Protein AF-0000000072582144 (afdb_homodimer)

pLDDT: mean 83.11, std 15.04, range [26.44, 98.25]

Foldseek 3Di:
DPPCPDPVNVVVVVCLVVQLVLQLVLQCVAQLRVPPDSVLSSLVSVQKDKDKDAAFDWPDAFQAWAFWKKAWQAAKKWWWADDPNDIDTPDIDGHNDMDDCCNLVDRDTHRTIMGTNHTTMMIIDGNVSLVVCCVPPVVSSVSNVVSVVVVVVVVVVVVVVVVVVVVVVVVVVVD/DPPCPDPVNVVVVVCLVVQLVLQLVLQCVAQLRVPPDSVLSSLVSVQKDKDKDAAFDWPDAFQAWAFWKKAWQAAKKWWWADDPNDIDTPDIDGHSDMDDCCNLVDRDTHRTIMGTNHTTMMIIDGNVSLVVCCVPPVVSSVSNVVSVVVVVVVVVVVVVVVVVVVVVVVVVVVD

Solvent-accessible surface area (backbone atoms only — not comparable to full-atom values): 17994 Å² total; per-residue (Å²): 130,70,77,87,69,46,66,65,57,50,51,51,43,44,52,49,43,56,45,31,55,56,41,34,54,50,41,50,71,16,79,58,39,46,85,55,53,70,70,47,40,53,55,49,42,72,61,46,42,82,44,79,41,48,58,67,33,71,76,48,49,52,65,36,85,46,50,29,25,36,31,30,68,37,47,31,35,37,33,35,33,75,54,96,89,42,77,42,79,76,44,79,40,38,61,61,34,70,48,52,56,55,20,48,60,36,89,48,51,31,82,40,22,34,29,20,70,28,65,18,35,34,38,33,45,40,38,70,55,51,52,49,36,41,72,75,36,38,70,50,31,39,53,50,50,52,28,48,39,32,47,51,44,50,50,35,50,52,52,51,48,53,50,47,50,53,49,49,49,50,48,55,66,74,93,131,70,79,87,66,47,67,65,58,48,50,52,43,43,53,49,44,56,44,31,55,55,42,35,54,50,41,51,70,16,77,58,40,46,86,56,54,70,70,46,41,53,56,48,41,70,61,47,42,81,44,79,41,46,58,67,34,71,75,46,48,51,64,35,86,46,51,28,26,36,30,30,67,36,47,31,36,36,33,35,32,74,54,95,88,42,77,42,78,75,44,79,40,37,62,59,33,67,50,50,56,56,20,49,60,36,91,47,50,32,83,39,22,33,30,21,70,28,66,18,36,34,37,32,45,38,38,70,55,51,52,47,36,39,72,74,38,38,71,51,30,41,52,51,49,50,28,49,38,34,48,50,44,51,50,35,51,50,50,50,49,52,50,48,52,54,49,50,50,50,48,56,65,74,92

Radius of gyration: 23.4 Å; Cα contacts (8 Å, |Δi|>4): 608; chains: 2; bounding box: 69×71×49 Å

Sequence (350 aa):
MKALDLPIWKKLFIRKEASNQEIIRFLRETSVFERMKKRTLIEIARMIHVREYQEGETVFRQGEVGAGFYLVYEGSVVIRSVRDGIELDLAHLDRHAFFGELSLFTEERRTASAFALEKTTLLGFFQPDLKEIIETKPRIGIEILMSLSTVIVERLHRTNGLLEKAYFRGKQKNAMKALDLPIWKKLFIRKEASNQEIIRFLRETSVFERMKKRTLIEIARMIHVREYQEGETVFRQGEVGAGFYLVYEGSVVIRSVRDGIELDLAHLDRHAFFGELSLFTEERRTASAFALEKTTLLGFFQPDLKEIIETKPRIGIEILMSLSTVIVERLHRTNGLLEKAYFRGKQKNA

Structure (mmCIF, N/CA/C/O backbone):
data_AF-0000000072582144-model_v1
#
loop_
_entity.id
_entity.type
_entity.pdbx_description
1 polymer 'cAMP-binding protein'
#
loop_
_atom_site.group_PDB
_atom_site.id
_atom_site.type_symbol
_atom_site.label_atom_id
_atom_site.label_alt_id
_atom_site.label_comp_id
_atom_site.label_asym_id
_atom_site.label_entity_id
_atom_site.label_seq_id
_atom_site.pdbx_PDB_ins_code
_atom_site.Cartn_x
_atom_site.Cartn_y
_atom_site.Cartn_z
_atom_site.occupancy
_atom_site.B_iso_or_equiv
_atom_site.auth_seq_id
_atom_site.auth_comp_id
_atom_site.auth_asym_id
_atom_site.auth_atom_id
_atom_site.pdbx_PDB_model_num
ATOM 1 N N . MET A 1 1 ? -32.438 32.156 27.234 1 26.44 1 MET A N 1
ATOM 2 C CA . MET A 1 1 ? -31.281 32.688 26.516 1 26.44 1 MET A CA 1
ATOM 3 C C . MET A 1 1 ? -30.297 31.578 26.125 1 26.44 1 MET A C 1
ATOM 5 O O . MET A 1 1 ? -29.719 30.938 27 1 26.44 1 MET A O 1
ATOM 9 N N . LYS A 1 2 ? -30.594 30.828 25.031 1 36 2 LYS A N 1
ATOM 10 C CA . LYS A 1 2 ? -30.078 29.5 24.719 1 36 2 LYS A CA 1
ATOM 11 C C . LYS A 1 2 ? -28.562 29.516 24.578 1 36 2 LYS A C 1
ATOM 13 O O . LYS A 1 2 ? -28.016 30.297 23.797 1 36 2 LYS A O 1
ATOM 18 N N . ALA A 1 3 ? -27.938 29.094 25.516 1 43.75 3 ALA A N 1
ATOM 19 C CA . ALA A 1 3 ? -26.516 29.031 25.875 1 43.75 3 ALA A CA 1
ATOM 20 C C . ALA A 1 3 ? -25.656 28.719 24.656 1 43.75 3 ALA A C 1
ATOM 22 O O . ALA A 1 3 ? -24.438 28.891 24.688 1 43.75 3 ALA A O 1
ATOM 23 N N . LEU A 1 4 ? -26.078 28.094 23.609 1 45.22 4 LEU A N 1
ATOM 24 C CA . LEU A 1 4 ? -25.438 27.703 22.375 1 45.22 4 LEU A CA 1
ATOM 25 C C . LEU A 1 4 ? -25.125 28.906 21.5 1 45.22 4 LEU A C 1
ATOM 27 O O . LEU A 1 4 ? -24.578 28.766 20.406 1 45.22 4 LEU A O 1
ATOM 31 N N . ASP A 1 5 ? -25.688 30.078 21.859 1 45.75 5 ASP A N 1
ATOM 32 C CA . ASP A 1 5 ? -25.578 31.344 21.141 1 45.75 5 ASP A CA 1
ATOM 33 C C . ASP A 1 5 ? -24.25 32.031 21.469 1 45.75 5 ASP A C 1
ATOM 35 O O . ASP A 1 5 ? -24.141 33.25 21.375 1 45.75 5 ASP A O 1
ATOM 39 N N . LEU A 1 6 ? -23.375 31.469 22.359 1 45.75 6 LEU A N 1
ATOM 40 C CA . LEU A 1 6 ? -22.219 32.281 22.719 1 45.75 6 LEU A CA 1
ATOM 41 C C . LEU A 1 6 ? -21.297 32.469 21.531 1 45.75 6 LEU A C 1
ATOM 43 O O . LEU A 1 6 ? -21.047 31.547 20.766 1 45.75 6 LEU A O 1
ATOM 47 N N . PRO A 1 7 ? -20.844 33.688 21.156 1 49.91 7 PRO A N 1
ATOM 48 C CA . PRO A 1 7 ? -19.984 34.125 20.047 1 49.91 7 PRO A CA 1
ATOM 49 C C . PRO A 1 7 ? -18.734 33.25 19.891 1 49.91 7 PRO A C 1
ATOM 51 O O . PRO A 1 7 ? -18.281 33.031 18.766 1 49.91 7 PRO A O 1
ATOM 54 N N . ILE A 1 8 ? -18.141 32.812 20.953 1 47.47 8 ILE A N 1
ATOM 55 C CA . ILE A 1 8 ? -16.906 32.031 20.891 1 47.47 8 ILE A CA 1
ATOM 56 C C . ILE A 1 8 ? -17.172 30.703 20.156 1 47.47 8 ILE A C 1
ATOM 58 O O . ILE A 1 8 ? -16.375 30.281 19.328 1 47.47 8 ILE A O 1
ATOM 62 N N . TRP A 1 9 ? -18.281 30.094 20.422 1 49 9 TRP A N 1
ATOM 63 C CA . TRP A 1 9 ? -18.562 28.828 19.75 1 49 9 TRP A CA 1
ATOM 64 C C . TRP A 1 9 ? -18.734 29.016 18.25 1 49 9 TRP A C 1
ATOM 66 O O . TRP A 1 9 ? -18.312 28.156 17.469 1 49 9 TRP A O 1
ATOM 76 N N . LYS A 1 10 ? -19.375 30.094 17.922 1 46.91 10 LYS A N 1
ATOM 77 C CA . LYS A 1 10 ? -19.531 30.391 16.5 1 46.91 10 LYS A CA 1
ATOM 78 C C . LYS A 1 10 ? -18.172 30.625 15.828 1 46.91 10 LYS A C 1
ATOM 80 O O . LYS A 1 10 ? -17.922 30.125 14.727 1 46.91 10 LYS A O 1
ATOM 85 N N . LYS A 1 11 ? -17.375 31.469 16.484 1 46.88 11 LYS A N 1
ATOM 86 C CA . LYS A 1 11 ? -16.047 31.688 15.914 1 46.88 11 LYS A CA 1
ATOM 87 C C . LYS A 1 11 ? -15.266 30.391 15.828 1 46.88 11 LYS A C 1
ATOM 89 O O . LYS A 1 11 ? -14.586 30.125 14.836 1 46.88 11 LYS A O 1
ATOM 94 N N . LEU A 1 12 ? -15.344 29.547 16.922 1 48.12 12 LEU A N 1
ATOM 95 C CA . LEU A 1 12 ? -14.648 28.266 16.938 1 48.12 12 LEU A CA 1
ATOM 96 C C . LEU A 1 12 ? -15.219 27.328 15.867 1 48.12 12 LEU A C 1
ATOM 98 O O . LEU A 1 12 ? -14.477 26.594 15.211 1 48.12 12 LEU A O 1
ATOM 102 N N . PHE A 1 13 ? -16.531 27.438 15.758 1 49.81 13 PHE A N 1
ATOM 103 C CA . PHE A 1 13 ? -17.188 26.656 14.719 1 49.81 13 PHE A CA 1
ATOM 104 C C . PHE A 1 13 ? -16.812 27.156 13.336 1 49.81 13 PHE A C 1
ATOM 106 O O . PHE A 1 13 ? -16.609 26.359 12.414 1 49.81 13 PHE A O 1
ATOM 113 N N . ILE A 1 14 ? -16.938 28.438 13.164 1 48.06 14 ILE A N 1
ATOM 114 C CA . ILE A 1 14 ? -16.562 29.031 11.883 1 48.06 14 ILE A CA 1
ATOM 115 C C . ILE A 1 14 ? -15.102 28.703 11.57 1 48.06 14 ILE A C 1
ATOM 117 O O . ILE A 1 14 ? -14.766 28.344 10.445 1 48.06 14 ILE A O 1
ATOM 121 N N . ARG A 1 15 ? -14.266 28.953 12.547 1 49.28 15 ARG A N 1
ATOM 122 C CA . ARG A 1 15 ? -12.859 28.609 12.367 1 49.28 15 ARG A CA 1
ATOM 123 C C . ARG A 1 15 ? -12.695 27.125 12.055 1 49.28 15 ARG A C 1
ATOM 125 O O . ARG A 1 15 ? -11.891 26.766 11.195 1 49.28 15 ARG A O 1
ATOM 132 N N . LYS A 1 16 ? -13.586 26.406 12.852 1 54.75 16 LYS A N 1
ATOM 133 C CA . LYS A 1 16 ? -13.547 24.969 12.625 1 54.75 16 LYS A CA 1
ATOM 134 C C . LYS A 1 16 ? -14.047 24.625 11.227 1 54.75 16 LYS A C 1
ATOM 136 O O . LYS A 1 16 ? -13.477 23.766 10.547 1 54.75 16 LYS A O 1
ATOM 141 N N . GLU A 1 17 ? -15.18 25.359 10.844 1 54.34 17 GLU A N 1
ATOM 142 C CA . GLU A 1 17 ? -15.773 25.141 9.531 1 54.34 17 GLU A CA 1
ATOM 143 C C . GLU A 1 17 ? -14.859 25.641 8.414 1 54.34 17 GLU A C 1
ATOM 145 O O . GLU A 1 17 ? -14.688 24.984 7.395 1 54.34 17 GLU A O 1
ATOM 150 N N . ALA A 1 18 ? -14.523 26.969 8.453 1 54.53 18 ALA A N 1
ATOM 151 C CA . ALA A 1 18 ? -13.562 27.516 7.492 1 54.53 18 ALA A CA 1
ATOM 152 C C . ALA A 1 18 ? -12.344 26.609 7.363 1 54.53 18 ALA A C 1
ATOM 154 O O . ALA A 1 18 ? -11.828 26.406 6.266 1 54.53 18 ALA A O 1
ATOM 155 N N . SER A 1 19 ? -12.211 26 8.508 1 75.44 19 SER A N 1
ATOM 156 C CA . SER A 1 19 ? -11.055 25.109 8.602 1 75.44 19 SER A CA 1
ATOM 157 C C . SER A 1 19 ? -11.305 23.797 7.867 1 75.44 19 SER A C 1
ATOM 159 O O . SER A 1 19 ? -10.445 23.312 7.133 1 75.44 19 SER A O 1
ATOM 161 N N . ASN A 1 20 ? -12.688 23.656 7.719 1 81.88 20 ASN A N 1
ATOM 162 C CA . ASN A 1 20 ? -13.008 22.406 7.047 1 81.88 20 ASN A CA 1
ATOM 163 C C . ASN A 1 20 ? -13.016 22.562 5.531 1 81.88 20 ASN A C 1
ATOM 165 O O . ASN A 1 20 ? -12.555 21.688 4.805 1 81.88 20 ASN A O 1
ATOM 169 N N . GLN A 1 21 ? -13.562 23.797 5.133 1 86.25 21 GLN A N 1
ATOM 170 C CA . GLN A 1 21 ? -13.602 24.031 3.693 1 86.25 21 GLN A CA 1
ATOM 171 C C . GLN A 1 21 ? -12.188 24.094 3.111 1 86.25 21 GLN A C 1
ATOM 173 O O . GLN A 1 21 ? -11.945 23.562 2.023 1 86.25 21 GLN A O 1
ATOM 178 N N . GLU A 1 22 ? -11.375 24.797 3.855 1 89.81 22 GLU A N 1
ATOM 179 C CA . GLU A 1 22 ? -9.984 24.891 3.412 1 89.81 22 GLU A CA 1
ATOM 180 C C . GLU A 1 22 ? -9.32 23.516 3.402 1 89.81 22 GLU A C 1
ATOM 182 O O . GLU A 1 22 ? -8.547 23.203 2.498 1 89.81 22 GLU A O 1
ATOM 187 N N . ILE A 1 23 ? -9.703 22.766 4.355 1 90.06 23 ILE A N 1
ATOM 188 C CA . ILE A 1 23 ? -9.141 21.422 4.461 1 90.06 23 ILE A CA 1
ATOM 189 C C . ILE A 1 23 ? -9.664 20.562 3.318 1 90.06 23 ILE A C 1
ATOM 191 O O . ILE A 1 23 ? -8.906 19.812 2.699 1 90.06 23 ILE A O 1
ATOM 195 N N . ILE A 1 24 ? -10.922 20.719 3.037 1 90.12 24 ILE A N 1
ATOM 196 C CA . ILE A 1 24 ? -11.523 19.953 1.948 1 90.12 24 ILE A CA 1
ATOM 197 C C . ILE A 1 24 ? -10.852 20.328 0.629 1 90.12 24 ILE A C 1
ATOM 199 O O . ILE A 1 24 ? -10.531 19.438 -0.178 1 90.12 24 ILE A O 1
ATOM 203 N N . ARG A 1 25 ? -10.672 21.578 0.425 1 89.69 25 ARG A N 1
ATOM 204 C CA . ARG A 1 25 ? -9.992 22.016 -0.787 1 89.69 25 ARG A CA 1
ATOM 205 C C . ARG A 1 25 ? -8.586 21.438 -0.871 1 89.69 25 ARG A C 1
ATOM 207 O O . ARG A 1 25 ? -8.172 20.953 -1.928 1 89.69 25 ARG A O 1
ATOM 214 N N . PHE A 1 26 ? -7.922 21.5 0.177 1 91.38 26 PHE A N 1
ATOM 215 C CA . PHE A 1 26 ? -6.574 20.953 0.26 1 91.38 26 PHE A CA 1
ATOM 216 C C . PHE A 1 26 ? -6.574 19.453 -0.063 1 91.38 26 PHE A C 1
ATOM 218 O O . PHE A 1 26 ? -5.734 18.984 -0.828 1 91.38 26 PHE A O 1
ATOM 225 N N . LEU A 1 27 ? -7.496 18.734 0.507 1 88.62 27 LEU A N 1
ATOM 226 C CA . LEU A 1 27 ? -7.578 17.297 0.304 1 88.62 27 LEU A CA 1
ATOM 227 C C . LEU A 1 27 ? -7.855 16.969 -1.159 1 88.62 27 LEU A C 1
ATOM 229 O O . LEU A 1 27 ? -7.289 16.016 -1.705 1 88.62 27 LEU A O 1
ATOM 233 N N . ARG A 1 28 ? -8.609 17.75 -1.74 1 87.31 28 ARG A N 1
ATOM 234 C CA . ARG A 1 28 ? -8.945 17.547 -3.145 1 87.31 28 ARG A CA 1
ATOM 235 C C . ARG A 1 28 ? -7.719 17.719 -4.035 1 87.31 28 ARG A C 1
ATOM 237 O O . ARG A 1 28 ? -7.629 17.109 -5.102 1 87.31 28 ARG A O 1
ATOM 244 N N . GLU A 1 29 ? -6.82 18.469 -3.555 1 88.75 29 GLU A N 1
ATOM 245 C CA . GLU A 1 29 ? -5.617 18.766 -4.328 1 88.75 29 GLU A CA 1
ATOM 246 C C . GLU A 1 29 ? -4.523 17.734 -4.051 1 88.75 29 GLU A C 1
ATOM 248 O O . GLU A 1 29 ? -3.494 17.719 -4.73 1 88.75 29 GLU A O 1
ATOM 253 N N . THR A 1 30 ? -4.754 17 -3.059 1 85.94 30 THR A N 1
ATOM 254 C CA . THR A 1 30 ? -3.783 15.992 -2.674 1 85.94 30 THR A CA 1
ATOM 255 C C . THR A 1 30 ? -4.027 14.695 -3.441 1 85.94 30 THR A C 1
ATOM 257 O O . THR A 1 30 ? -5.152 14.195 -3.492 1 85.94 30 THR A O 1
ATOM 260 N N . SER A 1 31 ? -2.994 14.086 -4.023 1 77.44 31 SER A N 1
ATOM 261 C CA . SER A 1 31 ? -3.074 12.922 -4.91 1 77.44 31 SER A CA 1
ATOM 262 C C . SER A 1 31 ? -3.799 11.766 -4.238 1 77.44 31 SER A C 1
ATOM 264 O O . SER A 1 31 ? -4.602 11.078 -4.875 1 77.44 31 SER A O 1
ATOM 266 N N . VAL A 1 32 ? -3.602 11.609 -2.967 1 77.12 32 VAL A N 1
ATOM 267 C CA . VAL A 1 32 ? -4.184 10.492 -2.229 1 77.12 32 VAL A CA 1
ATOM 268 C C . VAL A 1 32 ? -5.707 10.625 -2.205 1 77.12 32 VAL A C 1
ATOM 270 O O . VAL A 1 32 ? -6.422 9.625 -2.141 1 77.12 32 VAL A O 1
ATOM 273 N N . PHE A 1 33 ? -6.203 11.836 -2.314 1 81.25 33 PHE A N 1
ATOM 274 C CA . PHE A 1 33 ? -7.625 12.062 -2.088 1 81.25 33 PHE A CA 1
ATOM 275 C C . PHE A 1 33 ? -8.297 12.594 -3.348 1 81.25 33 PHE A C 1
ATOM 277 O O . PHE A 1 33 ? -9.508 12.812 -3.365 1 81.25 33 PHE A O 1
ATOM 284 N N . GLU A 1 34 ? -7.523 12.789 -4.34 1 78.56 34 GLU A N 1
ATOM 285 C CA . GLU A 1 34 ? -7.996 13.484 -5.531 1 78.56 34 GLU A CA 1
ATOM 286 C C . GLU A 1 34 ? -9.156 12.734 -6.188 1 78.56 34 GLU A C 1
ATOM 288 O O . GLU A 1 34 ? -10.031 13.352 -6.789 1 78.56 34 GLU A O 1
ATOM 293 N N . ARG A 1 35 ? -9.281 11.477 -5.992 1 76.12 35 ARG A N 1
ATOM 294 C CA . ARG A 1 35 ? -10.289 10.703 -6.699 1 76.12 35 ARG A CA 1
ATOM 295 C C . ARG A 1 35 ? -11.484 10.406 -5.797 1 76.12 35 ARG A C 1
ATOM 297 O O . ARG A 1 35 ? -12.398 9.68 -6.188 1 76.12 35 ARG A O 1
ATOM 304 N N . MET A 1 36 ? -11.5 11.031 -4.676 1 83.69 36 MET A N 1
ATOM 305 C CA . MET A 1 36 ? -12.57 10.734 -3.73 1 83.69 36 MET A CA 1
ATOM 306 C C . MET A 1 36 ? -13.773 11.641 -3.969 1 83.69 36 MET A C 1
ATOM 308 O O . MET A 1 36 ? -13.625 12.789 -4.402 1 83.69 36 MET A O 1
ATOM 312 N N . LYS A 1 37 ? -14.961 11.109 -3.664 1 86.38 37 LYS A N 1
ATOM 313 C CA . LYS A 1 37 ? -16.188 11.898 -3.73 1 86.38 37 LYS A CA 1
ATOM 314 C C . LYS A 1 37 ? -16.188 13.008 -2.68 1 86.38 37 LYS A C 1
ATOM 316 O O . LYS A 1 37 ? -15.57 12.867 -1.622 1 86.38 37 LYS A O 1
ATOM 321 N N . LYS A 1 38 ? -16.953 14.039 -3.008 1 86.75 38 LYS A N 1
ATOM 322 C CA . LYS A 1 38 ? -17.016 15.195 -2.115 1 86.75 38 LYS A CA 1
ATOM 323 C C . LYS A 1 38 ? -17.516 14.789 -0.733 1 86.75 38 LYS A C 1
ATOM 325 O O . LYS A 1 38 ? -17.016 15.273 0.282 1 86.75 38 LYS A O 1
ATOM 330 N N . ARG A 1 39 ? -18.438 13.953 -0.685 1 87.38 39 ARG A N 1
ATOM 331 C CA . ARG A 1 39 ? -19 13.508 0.587 1 87.38 39 ARG A CA 1
ATOM 332 C C . ARG A 1 39 ? -17.953 12.812 1.44 1 87.38 39 ARG A C 1
ATOM 334 O O . ARG A 1 39 ? -17.922 12.977 2.662 1 87.38 39 ARG A O 1
ATOM 341 N N . THR A 1 40 ? -17.172 12.078 0.792 1 88.12 40 THR A N 1
ATOM 342 C CA . THR A 1 40 ? -16.094 11.383 1.488 1 88.12 40 THR A CA 1
ATOM 343 C C . THR A 1 40 ? -15.078 12.383 2.045 1 88.12 40 THR A C 1
ATOM 345 O O . THR A 1 40 ? -14.648 12.258 3.193 1 88.12 40 THR A O 1
ATOM 348 N N . LEU A 1 41 ? -14.797 13.391 1.239 1 89.75 41 LEU A N 1
ATOM 349 C CA . LEU A 1 41 ? -13.852 14.414 1.667 1 89.75 41 LEU A CA 1
ATOM 350 C C . LEU A 1 41 ? -14.367 15.156 2.893 1 89.75 41 LEU A C 1
ATOM 352 O O . LEU A 1 41 ? -13.594 15.477 3.801 1 89.75 41 LEU A O 1
ATOM 356 N N . ILE A 1 42 ? -15.562 15.375 2.928 1 88.75 42 ILE A N 1
ATOM 357 C CA . ILE A 1 42 ? -16.188 16.078 4.051 1 88.75 42 ILE A CA 1
ATOM 358 C C . ILE A 1 42 ? -16.047 15.227 5.316 1 88.75 42 ILE A C 1
ATOM 360 O O . ILE A 1 42 ? -15.719 15.75 6.383 1 88.75 42 ILE A O 1
ATOM 364 N N . GLU A 1 43 ? -16.25 13.969 5.164 1 87.31 43 GLU A N 1
ATOM 365 C CA . GLU A 1 43 ? -16.141 13.07 6.312 1 87.31 43 GLU A CA 1
ATOM 366 C C . GLU A 1 43 ? -14.703 13 6.824 1 87.31 43 GLU A C 1
ATOM 368 O O . GLU A 1 43 ? -14.469 13 8.039 1 87.31 43 GLU A O 1
ATOM 373 N N . ILE A 1 44 ? -13.828 12.961 5.914 1 86.69 44 ILE A N 1
ATOM 374 C CA . ILE A 1 44 ? -12.414 12.922 6.285 1 86.69 44 ILE A CA 1
ATOM 375 C C . ILE A 1 44 ? -12.031 14.219 6.996 1 86.69 44 ILE A C 1
ATOM 377 O O . ILE A 1 44 ? -11.367 14.195 8.031 1 86.69 44 ILE A O 1
ATOM 381 N N . ALA A 1 45 ? -12.461 15.305 6.426 1 88.12 45 ALA A N 1
ATOM 382 C CA . ALA A 1 45 ? -12.141 16.609 6.988 1 88.12 45 ALA A CA 1
ATOM 383 C C . ALA A 1 45 ? -12.609 16.719 8.438 1 88.12 45 ALA A C 1
ATOM 385 O O . ALA A 1 45 ? -11.961 17.375 9.258 1 88.12 45 ALA A O 1
ATOM 386 N N . ARG A 1 46 ? -13.617 16.062 8.75 1 85.75 46 ARG A N 1
ATOM 387 C CA . ARG A 1 46 ? -14.188 16.109 10.094 1 85.75 46 ARG A CA 1
ATOM 388 C C . ARG A 1 46 ? -13.336 15.312 11.078 1 85.75 46 ARG A C 1
ATOM 390 O O . ARG A 1 46 ? -13.375 15.578 12.281 1 85.75 46 ARG A O 1
ATOM 397 N N . MET A 1 47 ? -12.594 14.422 10.602 1 84.56 47 MET A N 1
ATOM 398 C CA . MET A 1 47 ? -11.859 13.516 11.477 1 84.56 47 MET A CA 1
ATOM 399 C C . MET A 1 47 ? -10.398 13.93 11.578 1 84.56 47 MET A C 1
ATOM 401 O O . MET A 1 47 ? -9.648 13.398 12.406 1 84.56 47 MET A O 1
ATOM 405 N N . ILE A 1 48 ? -10.047 14.797 10.789 1 87.31 48 ILE A N 1
ATOM 406 C CA . ILE A 1 48 ? -8.656 15.211 10.695 1 87.31 48 ILE A CA 1
ATOM 407 C C . ILE A 1 48 ? -8.281 16.031 11.922 1 87.31 48 ILE A C 1
ATOM 409 O O . ILE A 1 48 ? -9.078 16.844 12.406 1 87.31 48 ILE A O 1
ATOM 413 N N . HIS A 1 49 ? -7.082 15.82 12.43 1 89.94 49 HIS A N 1
ATOM 414 C CA . HIS A 1 49 ? -6.516 16.609 13.523 1 89.94 49 HIS A CA 1
ATOM 415 C C . HIS A 1 49 ? -5.438 17.562 13.016 1 89.94 49 HIS A C 1
ATOM 417 O O . HIS A 1 49 ? -4.41 17.125 12.492 1 89.94 49 HIS A O 1
ATOM 423 N N . VAL A 1 50 ? -5.703 18.828 13.25 1 92 50 VAL A N 1
ATOM 424 C CA . VAL A 1 50 ? -4.73 19.828 12.828 1 92 50 VAL A CA 1
ATOM 425 C C . VAL A 1 50 ? -3.662 20.016 13.906 1 92 50 VAL A C 1
ATOM 427 O O . VAL A 1 50 ? -3.984 20.219 15.078 1 92 50 VAL A O 1
ATOM 430 N N . ARG A 1 51 ? -2.395 19.875 13.508 1 93.12 51 ARG A N 1
ATOM 431 C CA . ARG A 1 51 ? -1.272 20.016 14.43 1 93.12 51 ARG A CA 1
ATOM 432 C C . ARG A 1 51 ? -0.231 20.984 13.883 1 93.12 51 ARG A C 1
ATOM 434 O O . ARG A 1 51 ? 0.113 20.938 12.695 1 93.12 51 ARG A O 1
ATOM 441 N N . GLU A 1 52 ? 0.176 21.828 14.727 1 96.44 52 GLU A N 1
ATOM 442 C CA . GLU A 1 52 ? 1.199 22.797 14.352 1 96.44 52 GLU A CA 1
ATOM 443 C C . GLU A 1 52 ? 2.533 22.484 15.023 1 96.44 52 GLU A C 1
ATOM 445 O O . GLU A 1 52 ? 2.568 22.109 16.203 1 96.44 52 GLU A O 1
ATOM 450 N N . TYR A 1 53 ? 3.553 22.641 14.281 1 96.62 53 TYR A N 1
ATOM 451 C CA . TYR A 1 53 ? 4.91 22.391 14.758 1 96.62 53 TYR A CA 1
ATOM 452 C C . TYR A 1 53 ? 5.824 23.562 14.43 1 96.62 53 TYR A C 1
ATOM 454 O O . TYR A 1 53 ? 5.703 24.172 13.367 1 96.62 53 TYR A O 1
ATOM 462 N N . GLN A 1 54 ? 6.738 23.828 15.328 1 97.88 54 GLN A N 1
ATOM 463 C CA . GLN A 1 54 ? 7.766 24.828 15.078 1 97.88 54 GLN A CA 1
ATOM 464 C C . GLN A 1 54 ? 8.977 24.219 14.375 1 97.88 54 GLN A C 1
ATOM 466 O O . GLN A 1 54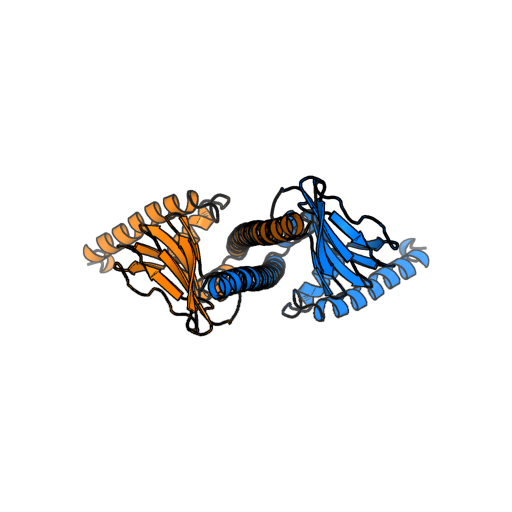 ? 9.117 22.984 14.328 1 97.88 54 GLN A O 1
ATOM 471 N N . GLU A 1 55 ? 9.789 25.125 13.797 1 97.69 55 GLU A N 1
ATOM 472 C CA . GLU A 1 55 ? 11.023 24.656 13.172 1 97.69 55 GLU A CA 1
ATOM 473 C C . GLU A 1 55 ? 11.844 23.797 14.133 1 97.69 55 GLU A C 1
ATOM 475 O O . GLU A 1 55 ? 12.07 24.203 15.281 1 97.69 55 GLU A O 1
ATOM 480 N N . GLY A 1 56 ? 12.18 22.625 13.68 1 97.19 56 GLY A N 1
ATOM 481 C CA . GLY A 1 56 ? 13.039 21.766 14.469 1 97.19 56 GLY A CA 1
ATOM 482 C C . GLY A 1 56 ? 12.258 20.859 15.406 1 97.19 56 GLY A C 1
ATOM 483 O O . GLY A 1 56 ? 12.828 19.922 15.984 1 97.19 56 GLY A O 1
ATOM 484 N N . GLU A 1 57 ? 10.992 21.062 15.508 1 97.81 57 GLU A N 1
ATOM 485 C CA . GLU A 1 57 ? 10.188 20.281 16.438 1 97.81 57 GLU A CA 1
ATOM 486 C C . GLU A 1 57 ? 9.977 18.859 15.93 1 97.81 57 GLU A C 1
ATOM 488 O O . GLU A 1 57 ? 9.781 18.641 14.734 1 97.81 57 GLU A O 1
ATOM 493 N N . THR A 1 58 ? 9.984 17.938 16.906 1 97.56 58 THR A N 1
ATOM 494 C CA . THR A 1 58 ? 9.797 16.516 16.594 1 97.56 58 THR A CA 1
ATOM 495 C C . THR A 1 58 ? 8.312 16.188 16.438 1 97.56 58 THR A C 1
ATOM 497 O O . THR A 1 58 ? 7.508 16.5 17.312 1 97.56 58 THR A O 1
ATOM 500 N N . VAL A 1 59 ? 8.008 15.648 15.305 1 96.38 59 VAL A N 1
ATOM 501 C CA . VAL A 1 59 ? 6.648 15.148 15.109 1 96.38 59 VAL A CA 1
ATOM 502 C C . VAL A 1 59 ? 6.492 13.797 15.805 1 96.38 59 VAL A C 1
ATOM 504 O O . VAL A 1 59 ? 5.551 13.602 16.578 1 96.38 59 VAL A O 1
ATOM 507 N N . PHE A 1 60 ? 7.375 12.898 15.492 1 95.44 60 PHE A N 1
ATOM 508 C CA . PHE A 1 60 ? 7.508 11.633 16.203 1 95.44 60 PHE A CA 1
ATOM 509 C C . PHE A 1 60 ? 8.93 11.094 16.094 1 95.44 60 PHE A C 1
ATOM 511 O O . PHE A 1 60 ? 9.703 11.531 15.242 1 95.44 60 PHE A O 1
ATOM 518 N N . ARG A 1 61 ? 9.242 10.141 16.969 1 95.81 61 ARG A N 1
ATOM 519 C CA . ARG A 1 61 ? 10.602 9.602 17.016 1 95.81 61 ARG A CA 1
ATOM 520 C C . ARG A 1 61 ? 10.617 8.133 16.625 1 95.81 61 ARG A C 1
ATOM 522 O O . ARG A 1 61 ? 9.688 7.387 16.938 1 95.81 61 ARG A O 1
ATOM 529 N N . GLN A 1 62 ? 11.703 7.836 15.945 1 93.75 62 GLN A N 1
ATOM 530 C CA . GLN A 1 62 ? 11.945 6.43 15.633 1 93.75 62 GLN A CA 1
ATOM 531 C C . GLN A 1 62 ? 11.82 5.559 16.875 1 93.75 62 GLN A C 1
ATOM 533 O O . GLN A 1 62 ? 12.312 5.918 17.953 1 93.75 62 GLN A O 1
ATOM 538 N N . GLY A 1 63 ? 11.07 4.461 16.703 1 92.5 63 GLY A N 1
ATOM 539 C CA . GLY A 1 63 ? 10.914 3.531 17.812 1 92.5 63 GLY A CA 1
ATOM 540 C C . GLY A 1 63 ? 9.656 3.785 18.641 1 92.5 63 GLY A C 1
ATOM 541 O O . GLY A 1 63 ? 9.227 2.926 19.406 1 92.5 63 GLY A O 1
ATOM 542 N N . GLU A 1 64 ? 9.07 4.957 18.531 1 93.06 64 GLU A N 1
ATOM 543 C CA . GLU A 1 64 ? 7.848 5.285 19.266 1 93.06 64 GLU A CA 1
ATOM 544 C C . GLU A 1 64 ? 6.637 4.566 18.672 1 93.06 64 GLU A C 1
ATOM 546 O O . GLU A 1 64 ? 6.66 4.16 17.516 1 93.06 64 GLU A O 1
ATOM 551 N N . VAL A 1 65 ? 5.68 4.398 19.531 1 88.19 65 VAL A N 1
ATOM 552 C CA . VAL A 1 65 ? 4.414 3.857 19.047 1 88.19 65 VAL A CA 1
ATOM 553 C C . VAL A 1 65 ? 3.662 4.93 18.266 1 88.19 65 VAL A C 1
ATOM 555 O O . VAL A 1 65 ? 3.607 6.09 18.688 1 88.19 65 VAL A O 1
ATOM 558 N N . GLY A 1 66 ? 3.301 4.547 17.109 1 80.81 66 GLY A N 1
ATOM 559 C CA . GLY A 1 66 ? 2.52 5.469 16.312 1 80.81 66 GLY A CA 1
ATOM 560 C C . GLY A 1 66 ? 1.125 4.957 16 1 80.81 66 GLY A C 1
ATOM 561 O O . GLY A 1 66 ? 0.88 3.75 16.031 1 80.81 66 GLY A O 1
ATOM 562 N N . ALA A 1 67 ? 0.153 6.004 15.867 1 75.06 67 ALA A N 1
ATOM 563 C CA . ALA A 1 67 ? -1.222 5.562 15.648 1 75.06 67 ALA A CA 1
ATOM 564 C C . ALA A 1 67 ? -1.814 6.219 14.398 1 75.06 67 ALA A C 1
ATOM 566 O O . ALA A 1 67 ? -3.031 6.203 14.203 1 75.06 67 ALA A O 1
ATOM 567 N N . GLY A 1 68 ? -0.967 6.801 13.633 1 84.25 68 GLY A N 1
ATOM 568 C CA . GLY A 1 68 ? -1.598 7.438 12.484 1 84.25 68 GLY A CA 1
ATOM 569 C C . GLY A 1 68 ? -0.6 7.988 11.484 1 84.25 68 GLY A C 1
ATOM 570 O O . GLY A 1 68 ? 0.607 7.781 11.625 1 84.25 68 GLY A O 1
ATOM 571 N N . PHE A 1 69 ? -1.227 8.555 10.414 1 87.69 69 PHE A N 1
ATOM 572 C CA . PHE A 1 69 ? -0.384 9.188 9.406 1 87.69 69 PHE A CA 1
ATOM 573 C C . PHE A 1 69 ? -0.687 10.672 9.297 1 87.69 69 PHE A C 1
ATOM 575 O O . PHE A 1 69 ? -1.657 11.156 9.883 1 87.69 69 PHE A O 1
ATOM 582 N N . TYR A 1 70 ? 0.288 11.359 8.648 1 93.12 70 TYR A N 1
ATOM 583 C CA . TYR A 1 70 ? 0.224 12.812 8.555 1 93.12 70 TYR A CA 1
ATOM 584 C C . TYR A 1 70 ? 0.257 13.266 7.105 1 93.12 70 TYR A C 1
ATOM 586 O O . TYR A 1 70 ? 0.91 12.641 6.266 1 93.12 70 TYR A O 1
ATOM 594 N N . LEU A 1 71 ? -0.414 14.359 6.906 1 93.06 71 LEU A N 1
ATOM 595 C CA . LEU A 1 71 ? -0.316 15.117 5.664 1 93.06 71 LEU A CA 1
ATOM 596 C C . LEU A 1 71 ? 0.318 16.484 5.906 1 93.06 71 LEU A C 1
ATOM 598 O O . LEU A 1 71 ? -0.054 17.188 6.852 1 93.06 71 LEU A O 1
ATOM 602 N N . VAL A 1 72 ? 1.221 16.797 4.992 1 96.19 72 VAL A N 1
ATOM 603 C CA . VAL A 1 72 ? 1.823 18.125 5.113 1 96.19 72 VAL A CA 1
ATOM 604 C C . VAL A 1 72 ? 0.9 19.172 4.488 1 96.19 72 VAL A C 1
ATOM 606 O O . VAL A 1 72 ? 0.787 19.25 3.264 1 96.19 72 VAL A O 1
ATOM 609 N N . TYR A 1 73 ? 0.267 19.922 5.309 1 95.19 73 TYR A N 1
ATOM 610 C CA . TYR A 1 73 ? -0.616 20.984 4.848 1 95.19 73 TYR A CA 1
ATOM 611 C C . TYR A 1 73 ? 0.182 22.219 4.453 1 95.19 73 TYR A C 1
ATOM 613 O O . TYR A 1 73 ? -0.046 22.797 3.391 1 95.19 73 TYR A O 1
ATOM 621 N N . GLU A 1 74 ? 1.005 22.547 5.301 1 96.19 74 GLU A N 1
ATOM 622 C CA . GLU A 1 74 ? 1.92 23.672 5.09 1 96.19 74 GLU A CA 1
ATOM 623 C C . GLU A 1 74 ? 3.264 23.422 5.77 1 96.19 74 GLU A C 1
ATOM 625 O O . GLU A 1 74 ? 3.312 22.875 6.875 1 96.19 74 GLU A O 1
ATOM 630 N N . GLY A 1 75 ? 4.398 23.922 5.078 1 97.5 75 GLY A N 1
ATOM 631 C CA . GLY A 1 75 ? 5.73 23.719 5.625 1 97.5 75 GLY A CA 1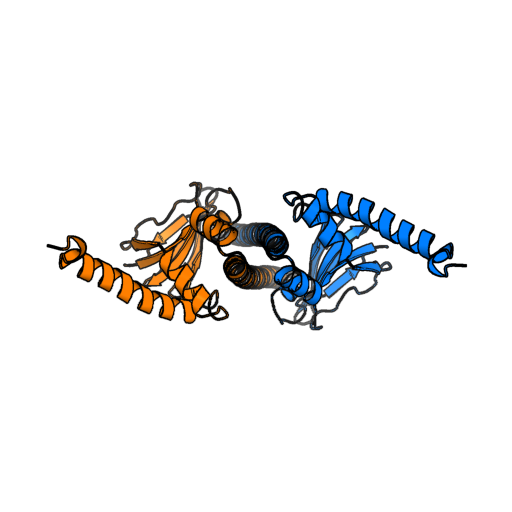
ATOM 632 C C . GLY A 1 75 ? 6.441 22.516 5.047 1 97.5 75 GLY A C 1
ATOM 633 O O . GLY A 1 75 ? 6.273 22.188 3.867 1 97.5 75 GLY A O 1
ATOM 634 N N . SER A 1 76 ? 7.375 21.953 5.867 1 98.25 76 SER A N 1
ATOM 635 C CA . SER A 1 76 ? 8.164 20.844 5.379 1 98.25 76 SER A CA 1
ATOM 636 C C . SER A 1 76 ? 8.641 19.953 6.523 1 98.25 76 SER A C 1
ATOM 638 O O . SER A 1 76 ? 8.789 20.422 7.656 1 98.25 76 SER A O 1
ATOM 640 N N . VAL A 1 77 ? 8.781 18.688 6.207 1 97.81 77 VAL A N 1
ATOM 641 C CA . VAL A 1 77 ? 9.172 17.688 7.195 1 97.81 77 VAL A CA 1
ATOM 642 C C . VAL A 1 77 ? 10.328 16.844 6.648 1 97.81 77 VAL A C 1
ATOM 644 O O . VAL A 1 77 ? 10.359 16.531 5.461 1 97.81 77 VAL A O 1
ATOM 647 N N . VAL A 1 78 ? 11.234 16.562 7.477 1 97.44 78 VAL A N 1
ATOM 648 C CA . VAL A 1 78 ? 12.297 15.625 7.113 1 97.44 78 VAL A CA 1
ATOM 649 C C . VAL A 1 78 ? 12.102 14.305 7.863 1 97.44 78 VAL A C 1
ATOM 651 O O . VAL A 1 78 ? 11.742 14.305 9.039 1 97.44 78 VAL A O 1
ATOM 654 N N . ILE A 1 79 ? 12.148 13.25 7.117 1 94.62 79 ILE A N 1
ATOM 655 C CA . ILE A 1 79 ? 12.141 11.914 7.695 1 94.62 79 ILE A CA 1
ATOM 656 C C . ILE A 1 79 ? 13.57 11.406 7.852 1 94.62 79 ILE A C 1
ATOM 658 O O . ILE A 1 79 ? 14.305 11.297 6.867 1 94.62 79 ILE A O 1
ATOM 662 N N . ARG A 1 80 ? 13.953 11.117 9.094 1 94.12 80 ARG A N 1
ATOM 663 C CA . ARG A 1 80 ? 15.336 10.75 9.383 1 94.12 80 ARG A CA 1
ATOM 664 C C . ARG A 1 80 ? 15.406 9.406 10.109 1 94.12 80 ARG A C 1
ATOM 666 O O . ARG A 1 80 ? 14.625 9.148 11.023 1 94.12 80 ARG A O 1
ATOM 673 N N . SER A 1 81 ? 16.25 8.578 9.609 1 91.44 81 SER A N 1
ATOM 674 C CA . SER A 1 81 ? 16.5 7.301 10.273 1 91.44 81 SER A CA 1
ATOM 675 C C . SER A 1 81 ? 17.891 7.254 10.875 1 91.44 81 SER A C 1
ATOM 677 O O . SER A 1 81 ? 18.828 7.859 10.344 1 91.44 81 SER A O 1
ATOM 679 N N . VAL A 1 82 ? 17.969 6.66 12 1 88.06 82 VAL A N 1
ATOM 680 C CA . VAL A 1 82 ? 19.25 6.438 12.641 1 88.06 82 VAL A CA 1
ATOM 681 C C . VAL A 1 82 ? 19.531 4.941 12.75 1 88.06 82 VAL A C 1
ATOM 683 O O . VAL A 1 82 ? 18.703 4.188 13.266 1 88.06 82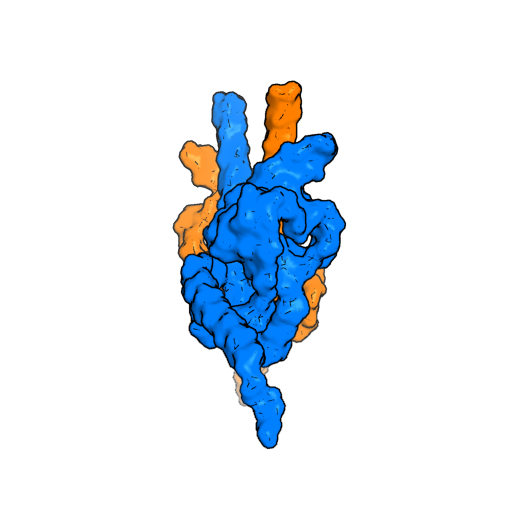 VAL A O 1
ATOM 686 N N . ARG A 1 83 ? 20.625 4.594 12.148 1 81.56 83 ARG A N 1
ATOM 687 C CA . ARG A 1 83 ? 21.078 3.213 12.258 1 81.56 83 ARG A CA 1
ATOM 688 C C . ARG A 1 83 ? 22.578 3.148 12.547 1 81.56 83 ARG A C 1
ATOM 690 O O . ARG A 1 83 ? 23.375 3.76 11.836 1 81.56 83 ARG A O 1
ATOM 697 N N . ASP A 1 84 ? 22.859 2.348 13.609 1 80.31 84 ASP A N 1
ATOM 698 C CA . ASP A 1 84 ? 24.266 2.182 14.008 1 80.31 84 ASP A CA 1
ATOM 699 C C . ASP A 1 84 ? 24.938 3.535 14.188 1 80.31 84 ASP A C 1
ATOM 701 O O . ASP A 1 84 ? 26.047 3.746 13.68 1 80.31 84 ASP A O 1
ATOM 705 N N . GLY A 1 85 ? 24.25 4.469 14.727 1 80.75 85 GLY A N 1
ATOM 706 C CA . GLY A 1 85 ? 24.812 5.773 15.047 1 80.75 85 GLY A CA 1
ATOM 707 C C . GLY A 1 85 ? 24.859 6.711 13.852 1 80.75 85 GLY A C 1
ATOM 708 O O . GLY A 1 85 ? 25.25 7.871 13.984 1 80.75 85 GLY A O 1
ATOM 709 N N . ILE A 1 86 ? 24.547 6.238 12.703 1 83.69 86 ILE A N 1
ATOM 710 C CA . ILE A 1 86 ? 24.562 7.051 11.492 1 83.69 86 ILE A CA 1
ATOM 711 C C . ILE A 1 86 ? 23.172 7.582 11.195 1 83.69 86 ILE A C 1
ATOM 713 O O . ILE A 1 86 ? 22.203 6.82 11.18 1 83.69 86 ILE A O 1
ATOM 717 N N . GLU A 1 87 ? 23.109 8.844 10.953 1 88.12 87 GLU A N 1
ATOM 718 C CA . GLU A 1 87 ? 21.844 9.5 10.609 1 88.12 87 GLU A CA 1
ATOM 719 C C . GLU A 1 87 ? 21.688 9.664 9.102 1 88.12 87 GLU A C 1
ATOM 721 O O . GLU A 1 87 ? 22.625 10.078 8.422 1 88.12 87 GLU A O 1
ATOM 726 N N . LEU A 1 88 ? 20.562 9.273 8.594 1 87.81 88 LEU A N 1
ATOM 727 C CA . LEU A 1 88 ? 20.281 9.414 7.168 1 87.81 88 LEU A CA 1
ATOM 728 C C . LEU A 1 88 ? 18.906 10.055 6.953 1 87.81 88 LEU A C 1
ATOM 730 O O . LEU A 1 88 ? 17.906 9.594 7.504 1 87.81 88 LEU A O 1
ATOM 734 N N . ASP A 1 89 ? 18.938 11.141 6.195 1 89.62 89 ASP A N 1
ATOM 735 C CA . ASP A 1 89 ? 17.672 11.703 5.75 1 89.62 89 ASP A CA 1
ATOM 736 C C . ASP A 1 89 ? 17.062 10.883 4.617 1 89.62 89 ASP A C 1
ATOM 738 O O . ASP A 1 89 ? 17.609 10.828 3.518 1 89.62 89 ASP A O 1
ATOM 742 N N . LEU A 1 90 ? 15.953 10.328 4.965 1 85.44 90 LEU A N 1
ATOM 743 C CA . LEU A 1 90 ? 15.32 9.438 4.004 1 85.44 90 LEU A CA 1
ATOM 744 C C . LEU A 1 90 ? 14.477 10.219 3.008 1 85.44 90 LEU A C 1
ATOM 746 O O . LEU A 1 90 ? 14.336 9.812 1.85 1 85.44 90 LEU A O 1
ATOM 750 N N . ALA A 1 91 ? 13.82 11.25 3.49 1 87.94 91 ALA A N 1
ATOM 751 C CA . ALA A 1 91 ? 12.906 12.008 2.635 1 87.94 91 ALA A CA 1
ATOM 752 C C . ALA A 1 91 ? 12.727 13.43 3.154 1 87.94 91 ALA A C 1
ATOM 754 O O . ALA A 1 91 ? 12.805 13.672 4.359 1 87.94 91 ALA A O 1
ATOM 755 N N . HIS A 1 92 ? 12.602 14.281 2.232 1 94.62 92 HIS A N 1
ATOM 756 C CA . HIS A 1 92 ? 12.133 15.633 2.49 1 94.62 92 HIS A CA 1
ATOM 757 C C . HIS A 1 92 ? 10.742 15.852 1.911 1 94.62 92 HIS A C 1
ATOM 759 O O . HIS A 1 92 ? 10.547 15.766 0.697 1 94.62 92 HIS A O 1
ATOM 765 N N . LEU A 1 93 ? 9.844 16.141 2.746 1 95.06 93 LEU A N 1
ATOM 766 C CA . LEU A 1 93 ? 8.438 16.156 2.357 1 95.06 93 LEU A CA 1
ATOM 767 C C . LEU A 1 93 ? 7.859 17.562 2.488 1 95.06 93 LEU A C 1
ATOM 769 O O . LEU A 1 93 ? 8.07 18.234 3.498 1 95.06 93 LEU A O 1
ATOM 773 N N . ASP A 1 94 ? 7.152 17.891 1.462 1 96.25 94 ASP A N 1
ATOM 774 C CA . ASP A 1 94 ? 6.539 19.219 1.43 1 96.25 94 ASP A CA 1
ATOM 775 C C . ASP A 1 94 ? 5.027 19.125 1.265 1 96.25 94 ASP A C 1
ATOM 777 O O . ASP A 1 94 ? 4.445 18.047 1.456 1 96.25 94 ASP A O 1
ATOM 781 N N . ARG A 1 95 ? 4.438 20.266 1.042 1 94.94 95 ARG A N 1
ATOM 782 C CA . ARG A 1 95 ? 2.984 20.375 0.937 1 94.94 95 ARG A CA 1
ATOM 783 C C . ARG A 1 95 ? 2.422 19.234 0.081 1 94.94 95 ARG A C 1
ATOM 785 O O . ARG A 1 95 ? 2.984 18.906 -0.964 1 94.94 95 ARG A O 1
ATOM 792 N N . HIS A 1 96 ? 1.395 18.531 0.588 1 92.62 96 HIS A N 1
ATOM 793 C CA . HIS A 1 96 ? 0.616 17.5 -0.064 1 92.62 96 HIS A CA 1
ATOM 794 C C . HIS A 1 96 ? 1.258 16.125 0.133 1 92.62 96 HIS A C 1
ATOM 796 O O . HIS A 1 96 ? 0.658 15.102 -0.198 1 92.62 96 HIS A O 1
ATOM 802 N N . ALA A 1 97 ? 2.447 16.078 0.677 1 90.5 97 ALA A N 1
ATOM 803 C CA . ALA A 1 97 ? 3.068 14.797 0.98 1 90.5 97 ALA A CA 1
ATOM 804 C C . ALA A 1 97 ? 2.461 14.18 2.234 1 90.5 97 ALA A C 1
ATOM 806 O O . ALA A 1 97 ? 1.908 14.883 3.08 1 90.5 97 ALA A O 1
ATOM 807 N N . PHE A 1 98 ? 2.488 12.891 2.275 1 88.88 98 PHE A N 1
ATOM 808 C CA . PHE A 1 98 ? 2.035 12.219 3.488 1 88.88 98 PHE A CA 1
ATOM 809 C C . PHE A 1 98 ? 3.086 11.234 3.988 1 88.88 98 PHE A C 1
ATOM 811 O O . PHE A 1 98 ? 3.953 10.805 3.225 1 88.88 98 PHE A O 1
ATOM 818 N N . PHE A 1 99 ? 3.055 10.961 5.289 1 90.25 99 PHE A N 1
ATOM 819 C CA . PHE A 1 99 ? 4.027 10.062 5.91 1 90.25 99 PHE A CA 1
ATOM 820 C C . PHE A 1 99 ? 3.445 9.414 7.156 1 90.25 99 PHE A C 1
ATOM 822 O O . PHE A 1 99 ? 2.455 9.891 7.711 1 90.25 99 PHE A O 1
ATOM 829 N N . GLY A 1 100 ? 4.094 8.328 7.551 1 87.69 100 GLY A N 1
ATOM 830 C CA . GLY A 1 100 ? 3.699 7.633 8.766 1 87.69 100 GLY A CA 1
ATOM 831 C C . GLY A 1 100 ? 2.621 6.59 8.531 1 87.69 100 GLY A C 1
ATOM 832 O O . GLY A 1 100 ? 1.949 6.16 9.469 1 87.69 100 GLY A O 1
ATOM 833 N N . GLU A 1 101 ? 2.471 6.188 7.34 1 83.12 101 GLU A N 1
ATOM 834 C CA . GLU A 1 101 ? 1.349 5.336 6.953 1 83.12 101 GLU A CA 1
ATOM 835 C C . GLU A 1 101 ? 1.535 3.912 7.473 1 83.12 101 GLU A C 1
ATOM 837 O O . GLU A 1 101 ? 0.563 3.17 7.629 1 83.12 101 GLU A O 1
ATOM 842 N N . LEU A 1 102 ? 2.76 3.529 7.715 1 80.69 102 LEU A N 1
ATOM 843 C CA . LEU A 1 102 ? 3.018 2.197 8.25 1 80.69 102 LEU A CA 1
ATOM 844 C C . LEU A 1 102 ? 2.23 1.967 9.539 1 80.69 102 LEU A C 1
ATOM 846 O O . LEU A 1 102 ? 1.629 0.906 9.719 1 80.69 102 LEU A O 1
ATOM 850 N N . SER A 1 103 ? 2.184 2.975 10.344 1 82.88 103 SER A N 1
ATOM 851 C CA . SER A 1 103 ? 1.547 2.863 11.656 1 82.88 103 SER A CA 1
ATOM 852 C C . SER A 1 103 ? 0.028 2.807 11.523 1 82.88 103 SER A C 1
ATOM 854 O O . SER A 1 103 ? -0.665 2.406 12.461 1 82.88 103 SER A O 1
ATOM 856 N N . LEU A 1 104 ? -0.482 3.201 10.453 1 82.88 104 LEU A N 1
ATOM 857 C CA . LEU A 1 104 ? -1.923 3.154 10.227 1 82.88 104 LEU A CA 1
ATOM 858 C C . LEU A 1 104 ? -2.398 1.72 10.031 1 82.88 104 LEU A C 1
ATOM 860 O O . LEU A 1 104 ? -3.518 1.373 10.414 1 82.88 104 LEU A O 1
ATOM 864 N N . PHE A 1 105 ? -1.512 0.898 9.477 1 82.88 105 PHE A N 1
ATOM 865 C CA . PHE A 1 105 ? -1.944 -0.428 9.055 1 82.88 105 PHE A CA 1
ATOM 866 C C . PHE A 1 105 ? -1.317 -1.507 9.93 1 82.88 105 PHE A C 1
ATOM 868 O O . PHE A 1 105 ? -1.759 -2.658 9.914 1 82.88 105 PHE A O 1
ATOM 875 N N . THR A 1 106 ? -0.315 -1.113 10.602 1 81 106 THR A N 1
ATOM 876 C CA . THR A 1 106 ? 0.407 -2.092 11.406 1 81 106 THR A CA 1
ATOM 877 C C . THR A 1 106 ? 0.61 -1.576 12.828 1 81 106 THR A C 1
ATOM 879 O O . THR A 1 106 ? 0.392 -0.394 13.102 1 81 106 THR A O 1
ATOM 882 N N . GLU A 1 107 ? 0.907 -2.498 13.656 1 80.75 107 GLU A N 1
ATOM 883 C CA . GLU A 1 107 ? 1.212 -2.121 15.031 1 80.75 107 GLU A CA 1
ATOM 884 C C . GLU A 1 107 ? 2.709 -1.907 15.227 1 80.75 107 GLU A C 1
ATOM 886 O O . GLU A 1 107 ? 3.197 -1.89 16.359 1 80.75 107 GLU A O 1
ATOM 891 N N . GLU A 1 108 ? 3.311 -1.746 14.172 1 82.56 108 GLU A N 1
ATOM 892 C CA . GLU A 1 108 ? 4.758 -1.574 14.242 1 82.56 108 GLU A CA 1
ATOM 893 C C . GLU A 1 108 ? 5.129 -0.19 14.766 1 82.56 108 GLU A C 1
ATOM 895 O O . GLU A 1 108 ? 4.387 0.774 14.57 1 82.56 108 GLU A O 1
ATOM 900 N N . ARG A 1 109 ? 6.219 -0.167 15.43 1 89.38 109 ARG A N 1
ATOM 901 C CA . ARG A 1 109 ? 6.75 1.103 15.922 1 89.38 109 ARG A CA 1
ATOM 902 C C . ARG A 1 109 ? 7.293 1.946 14.773 1 89.38 109 ARG A C 1
ATOM 904 O O . ARG A 1 109 ? 7.566 1.427 13.688 1 89.38 109 ARG A O 1
ATOM 911 N N . ARG A 1 110 ? 7.414 3.238 15.07 1 91.56 110 ARG A N 1
ATOM 912 C CA . ARG A 1 110 ? 7.965 4.148 14.07 1 91.56 110 ARG A CA 1
ATOM 913 C C . ARG A 1 110 ? 9.344 3.691 13.617 1 91.56 110 ARG A C 1
ATOM 915 O O . ARG A 1 110 ? 10.203 3.379 14.445 1 91.56 110 ARG A O 1
ATOM 922 N N . THR A 1 111 ? 9.57 3.682 12.359 1 86.75 111 THR A N 1
ATOM 923 C CA . THR A 1 111 ? 10.82 3.168 11.805 1 86.75 111 THR A CA 1
ATOM 924 C C . THR A 1 111 ? 11.812 4.305 11.555 1 86.75 111 THR A C 1
ATOM 926 O O . THR A 1 111 ? 12.984 4.062 11.258 1 86.75 111 THR A O 1
ATOM 929 N N . ALA A 1 112 ? 11.328 5.461 11.57 1 91.56 112 ALA A N 1
ATOM 930 C CA . ALA A 1 112 ? 12.109 6.684 11.391 1 91.56 112 ALA A CA 1
ATOM 931 C C . ALA A 1 112 ? 11.508 7.84 12.188 1 91.56 112 ALA A C 1
ATOM 933 O O . ALA A 1 112 ? 10.391 7.738 12.695 1 91.56 112 ALA A O 1
ATOM 934 N N . SER A 1 113 ? 12.297 8.812 12.352 1 95.44 113 SER A N 1
ATOM 935 C CA . SER A 1 113 ? 11.82 10.023 13 1 95.44 113 SER A CA 1
ATOM 936 C C . SER A 1 113 ? 11.359 11.055 11.977 1 95.44 113 SER A C 1
ATOM 938 O O . SER A 1 113 ? 11.805 11.039 10.828 1 95.44 113 SER A O 1
ATOM 940 N N . ALA A 1 114 ? 10.484 11.898 12.383 1 96.94 114 ALA A N 1
ATOM 941 C CA . ALA A 1 114 ? 10.023 13.023 11.57 1 96.94 114 ALA A CA 1
ATOM 942 C C . ALA A 1 114 ? 10.18 14.344 12.312 1 96.94 114 ALA A C 1
ATOM 944 O O . ALA A 1 114 ? 9.812 14.453 13.484 1 96.94 114 ALA A O 1
ATOM 945 N N . PHE A 1 115 ? 10.742 15.305 11.609 1 97.94 115 PHE A N 1
ATOM 946 C CA . PHE A 1 115 ? 10.969 16.625 12.18 1 97.94 115 PHE A CA 1
ATOM 947 C C . PHE A 1 115 ? 10.445 17.719 11.258 1 97.94 115 PHE A C 1
ATOM 949 O O . PHE A 1 115 ? 10.578 17.625 10.031 1 97.94 115 PHE A O 1
ATOM 956 N N . ALA A 1 116 ? 9.953 18.766 11.922 1 98.25 116 ALA A N 1
ATOM 957 C CA . ALA A 1 116 ? 9.602 19.953 11.141 1 98.25 116 ALA A CA 1
ATOM 958 C C . ALA A 1 116 ? 10.844 20.75 10.773 1 98.25 116 ALA A C 1
ATOM 960 O O . ALA A 1 116 ? 11.672 21.062 11.633 1 98.25 116 ALA A O 1
ATOM 961 N N . LEU A 1 117 ? 10.961 21.047 9.484 1 98 117 LEU A N 1
ATOM 962 C CA . LEU A 1 117 ? 12.125 21.797 9.023 1 98 117 LEU A CA 1
ATOM 963 C C . LEU A 1 117 ? 11.852 23.297 9.109 1 98 117 LEU A C 1
ATOM 965 O O . LEU A 1 117 ? 12.781 24.109 9.023 1 98 117 LEU A O 1
ATOM 969 N N . GLU A 1 118 ? 10.703 23.734 9.219 1 98.12 118 GLU A N 1
ATOM 970 C CA . GLU A 1 118 ? 10.18 25.094 9.375 1 98.12 118 GLU A CA 1
ATOM 971 C C . GLU A 1 118 ? 8.828 25.078 10.086 1 98.12 118 GLU A C 1
ATOM 973 O O . GLU A 1 118 ? 8.375 24.016 10.547 1 98.12 118 GLU A O 1
ATOM 978 N N . LYS A 1 119 ? 8.312 26.312 10.273 1 97.88 119 LYS A N 1
ATOM 979 C CA . LYS A 1 119 ? 6.938 26.312 10.75 1 97.88 119 LYS A CA 1
ATOM 980 C C . LYS A 1 119 ? 6.043 25.453 9.867 1 97.88 119 LYS A C 1
ATOM 982 O O . LYS A 1 119 ? 5.926 25.703 8.664 1 97.88 119 LYS A O 1
ATOM 987 N N . THR A 1 120 ? 5.531 24.375 10.484 1 97.38 120 THR A N 1
ATOM 988 C CA . THR A 1 120 ? 4.852 23.344 9.703 1 97.38 120 THR A CA 1
ATOM 989 C C . THR A 1 120 ? 3.477 23.047 10.297 1 97.38 120 THR A C 1
ATOM 991 O O . THR A 1 120 ? 3.326 22.938 11.516 1 97.38 120 THR A O 1
ATOM 994 N N . THR A 1 121 ? 2.449 23.016 9.492 1 96.81 121 THR A N 1
ATOM 995 C CA . THR A 1 121 ? 1.115 22.531 9.844 1 96.81 121 THR A CA 1
ATOM 996 C C . THR A 1 121 ? 0.848 21.172 9.227 1 96.81 121 THR A C 1
ATOM 998 O O . THR A 1 121 ? 0.973 21 8.008 1 96.81 121 THR A O 1
ATOM 1001 N N . LEU A 1 122 ? 0.524 20.203 10.086 1 95.62 122 LEU A N 1
ATOM 1002 C CA . LEU A 1 122 ? 0.226 18.844 9.641 1 95.62 122 LEU A CA 1
ATOM 1003 C C . LEU A 1 122 ? -1.231 18.5 9.914 1 95.62 122 LEU A C 1
ATOM 1005 O O . LEU A 1 122 ? -1.815 18.953 10.891 1 95.62 122 LEU A O 1
ATOM 1009 N N . LEU A 1 123 ? -1.763 17.734 9.008 1 93.06 123 LEU A N 1
ATOM 1010 C CA . LEU A 1 123 ? -3.057 17.094 9.219 1 93.06 123 LEU A CA 1
ATOM 1011 C C . LEU A 1 123 ? -2.887 15.633 9.609 1 93.06 123 LEU A C 1
ATOM 1013 O O . LEU A 1 123 ? -2.35 14.844 8.828 1 93.06 123 LEU A O 1
ATOM 1017 N N . GLY A 1 124 ? -3.334 15.273 10.766 1 91.44 124 GLY A N 1
ATOM 1018 C CA . GLY A 1 124 ? -3.188 13.914 11.266 1 91.44 124 GLY A CA 1
ATOM 1019 C C . GLY A 1 124 ? -4.441 13.078 11.094 1 91.44 124 GLY A C 1
ATOM 1020 O O . GLY A 1 124 ? -5.555 13.578 11.25 1 91.44 124 GLY A O 1
ATOM 1021 N N . PHE A 1 125 ? -4.223 11.867 10.664 1 87.12 125 PHE A N 1
ATOM 1022 C CA . PHE A 1 125 ? -5.254 10.844 10.562 1 87.12 125 PHE A CA 1
ATOM 1023 C C . PHE A 1 125 ? -4.84 9.586 11.328 1 87.12 125 PHE A C 1
ATOM 1025 O O . PHE A 1 125 ? -3.803 8.984 11.031 1 87.12 125 PHE A O 1
ATOM 1032 N N . PHE A 1 126 ? -5.699 9.156 12.297 1 88.5 126 PHE A N 1
ATOM 1033 C CA . PHE A 1 126 ? -5.258 8.133 13.227 1 88.5 126 PHE A CA 1
ATOM 1034 C C . PHE A 1 126 ? -6.105 6.871 13.094 1 88.5 126 PHE A C 1
ATOM 1036 O O . PHE A 1 126 ? -7.18 6.902 12.492 1 88.5 126 PHE A O 1
ATOM 1043 N N . GLN A 1 127 ? -5.566 5.797 13.594 1 87.81 127 GLN A N 1
ATOM 1044 C CA . GLN A 1 127 ? -6.16 4.469 13.469 1 87.81 127 GLN A CA 1
ATOM 1045 C C . GLN A 1 127 ? -7.586 4.449 14.008 1 87.81 127 GLN A C 1
ATOM 1047 O O . GLN A 1 127 ? -8.492 3.895 13.375 1 87.81 127 GLN A O 1
ATOM 1052 N N . PRO A 1 128 ? -7.895 5.031 15.172 1 87.44 128 PRO A N 1
ATOM 1053 C CA . PRO A 1 128 ? -9.273 5.008 15.672 1 87.44 128 PRO A CA 1
ATOM 1054 C C . PRO A 1 128 ? -10.25 5.711 14.734 1 87.44 128 PRO A C 1
ATOM 1056 O O . PRO A 1 128 ? -11.414 5.309 14.641 1 87.44 128 PRO A O 1
ATOM 1059 N N . ASP A 1 129 ? -9.758 6.754 14.102 1 87.19 129 ASP A N 1
ATOM 1060 C CA . ASP A 1 129 ? -10.602 7.469 13.156 1 87.19 129 ASP A CA 1
ATOM 1061 C C . ASP A 1 129 ? -10.969 6.582 11.961 1 87.19 129 ASP A C 1
ATOM 1063 O O . ASP A 1 129 ? -12.125 6.531 11.547 1 87.19 129 ASP A O 1
ATOM 1067 N N . LEU A 1 130 ? -9.984 5.922 11.414 1 86.31 130 LEU A N 1
ATOM 1068 C CA . LEU A 1 130 ? -10.219 5.02 10.297 1 86.31 130 LEU A CA 1
ATOM 1069 C C . LEU A 1 130 ? -11.156 3.887 10.695 1 86.31 130 LEU A C 1
ATOM 1071 O O . LEU A 1 130 ? -12.086 3.553 9.953 1 86.31 130 LEU A O 1
ATOM 1075 N N . LYS A 1 131 ? -10.891 3.346 11.812 1 88.31 131 LYS A N 1
ATOM 1076 C CA . LYS A 1 131 ? -11.742 2.262 12.305 1 88.31 131 LYS A CA 1
ATOM 1077 C C . LYS A 1 131 ? -13.195 2.709 12.422 1 88.31 131 LYS A C 1
ATOM 1079 O O . LYS A 1 131 ? -14.109 1.976 12.047 1 88.31 131 LYS A O 1
ATOM 1084 N N . GLU A 1 132 ? -13.336 3.871 12.953 1 90.5 132 GLU A N 1
ATOM 1085 C CA . GLU A 1 132 ? -14.688 4.41 13.117 1 90.5 132 GLU A CA 1
ATOM 1086 C C . GLU A 1 132 ? -15.383 4.555 11.766 1 90.5 132 GLU A C 1
ATOM 1088 O O . GLU A 1 132 ? -16.547 4.168 11.625 1 90.5 132 GLU A O 1
ATOM 1093 N N . ILE A 1 133 ? -14.711 5.043 10.812 1 89.44 133 ILE A N 1
ATOM 1094 C CA . ILE A 1 133 ? -15.305 5.27 9.5 1 89.44 133 ILE A CA 1
ATOM 1095 C C . ILE A 1 133 ? -15.633 3.93 8.844 1 89.44 133 ILE A C 1
ATOM 1097 O O . ILE A 1 133 ? -16.703 3.766 8.266 1 89.44 133 ILE A O 1
ATOM 1101 N N . ILE A 1 134 ? -14.758 3.045 8.945 1 89.44 134 ILE A N 1
ATOM 1102 C CA . ILE A 1 134 ? -14.945 1.726 8.352 1 89.44 134 ILE A CA 1
ATOM 1103 C C . ILE A 1 134 ? -16.172 1.058 8.969 1 89.44 134 ILE A C 1
ATOM 1105 O O . ILE A 1 134 ? -16.922 0.358 8.281 1 89.44 134 ILE A O 1
ATOM 1109 N N . GLU A 1 135 ? -16.391 1.267 10.188 1 91 135 GLU A N 1
ATOM 1110 C CA . GLU A 1 135 ? -17.484 0.629 10.914 1 91 135 GLU A CA 1
ATOM 1111 C C . GLU A 1 135 ? -18.812 1.334 10.641 1 91 135 GLU A C 1
ATOM 1113 O O . GLU A 1 135 ? -19.844 0.683 10.492 1 91 135 GLU A O 1
ATOM 1118 N N . THR A 1 136 ? -18.797 2.641 10.531 1 92 136 THR A N 1
ATOM 1119 C CA . THR A 1 136 ? -20.031 3.408 10.469 1 92 136 THR A CA 1
ATOM 1120 C C . THR A 1 136 ? -20.391 3.748 9.023 1 92 136 THR A C 1
ATOM 1122 O O . THR A 1 136 ? -21.578 3.877 8.688 1 92 136 THR A O 1
ATOM 1125 N N . LYS A 1 137 ? -19.422 3.949 8.242 1 93.12 137 LYS A N 1
ATOM 1126 C CA . LYS A 1 137 ? -19.609 4.316 6.844 1 93.12 137 LYS A CA 1
ATOM 1127 C C . LYS A 1 137 ? -18.703 3.504 5.934 1 93.12 137 LYS A C 1
ATOM 1129 O O . LYS A 1 137 ? -17.766 4.047 5.332 1 93.12 137 LYS A O 1
ATOM 1134 N N . PRO A 1 138 ? -19.078 2.268 5.719 1 93.5 138 PRO A N 1
ATOM 1135 C CA . PRO A 1 138 ? -18.172 1.341 5.027 1 93.5 138 PRO A CA 1
ATOM 1136 C C . PRO A 1 138 ? -17.828 1.801 3.615 1 93.5 138 PRO A C 1
ATOM 1138 O O . PRO A 1 138 ? -16.703 1.592 3.154 1 93.5 138 PRO A O 1
ATOM 1141 N N . ARG A 1 139 ? -18.75 2.42 2.934 1 91.25 139 ARG A N 1
ATOM 1142 C CA . ARG A 1 139 ? -18.469 2.861 1.571 1 91.25 139 ARG A CA 1
ATOM 1143 C C . ARG A 1 139 ? -17.406 3.965 1.56 1 91.25 139 ARG A C 1
ATOM 1145 O O . ARG A 1 139 ? -16.547 3.992 0.686 1 91.25 139 ARG A O 1
ATOM 1152 N N . ILE A 1 140 ? -17.469 4.793 2.527 1 89.94 140 ILE A N 1
ATOM 1153 C CA . ILE A 1 140 ? -16.453 5.84 2.674 1 89.94 140 ILE A CA 1
ATOM 1154 C C . ILE A 1 140 ? -15.117 5.219 3.061 1 89.94 140 ILE A C 1
ATOM 1156 O O . ILE A 1 140 ? -14.07 5.625 2.555 1 89.94 140 ILE A O 1
ATOM 1160 N N . GLY A 1 141 ? -15.219 4.246 3.939 1 91 141 GLY A N 1
ATOM 1161 C CA . GLY A 1 141 ? -14.016 3.514 4.312 1 91 141 GLY A CA 1
ATOM 1162 C C . GLY A 1 141 ? -13.32 2.873 3.129 1 91 141 GLY A C 1
ATOM 1163 O O . GLY A 1 141 ? -12.094 2.938 3.016 1 91 141 GLY A O 1
ATOM 1164 N N . ILE A 1 142 ? -14.086 2.357 2.277 1 92.5 142 ILE A N 1
ATOM 1165 C CA . ILE A 1 142 ? -13.57 1.713 1.076 1 92.5 142 ILE A CA 1
ATOM 1166 C C . ILE A 1 142 ? -12.867 2.746 0.198 1 92.5 142 ILE A C 1
ATOM 1168 O O . ILE A 1 142 ? -11.758 2.506 -0.292 1 92.5 142 ILE A O 1
ATOM 1172 N N . GLU A 1 143 ? -13.453 3.834 0.032 1 89.69 143 GLU A N 1
ATOM 1173 C CA . GLU A 1 143 ? -12.859 4.883 -0.79 1 89.69 143 GLU A CA 1
ATOM 1174 C C . GLU A 1 143 ? -11.516 5.34 -0.218 1 89.69 143 GLU A C 1
ATOM 1176 O O . GLU A 1 143 ? -10.555 5.543 -0.962 1 89.69 143 GLU A O 1
ATOM 1181 N N . ILE A 1 144 ? -11.453 5.461 1.029 1 87.81 144 ILE A N 1
ATOM 1182 C CA . ILE A 1 144 ? -10.242 5.887 1.711 1 87.81 144 ILE A CA 1
ATOM 1183 C C . ILE A 1 144 ? -9.148 4.832 1.529 1 87.81 144 ILE A C 1
ATOM 1185 O O . ILE A 1 144 ? -8.031 5.152 1.12 1 87.81 144 ILE A O 1
ATOM 1189 N N . LEU A 1 145 ? -9.492 3.619 1.793 1 89.88 145 LEU A N 1
ATOM 1190 C CA . LEU A 1 145 ? -8.523 2.527 1.712 1 89.88 145 LEU A CA 1
ATOM 1191 C C . LEU A 1 145 ? -8.023 2.348 0.282 1 89.88 145 LEU A C 1
ATOM 1193 O O . LEU A 1 145 ? -6.84 2.096 0.061 1 89.88 145 LEU A O 1
ATOM 1197 N N . MET A 1 146 ? -8.938 2.453 -0.63 1 88.5 146 MET A N 1
ATOM 1198 C CA . MET A 1 146 ? -8.555 2.346 -2.033 1 88.5 146 MET A CA 1
ATOM 1199 C C . MET A 1 146 ? -7.559 3.438 -2.408 1 88.5 146 MET A C 1
ATOM 1201 O O . MET A 1 146 ? -6.555 3.168 -3.074 1 88.5 146 MET A O 1
ATOM 1205 N N . SER A 1 147 ? -7.848 4.594 -2.014 1 86.56 147 SER A N 1
ATOM 1206 C CA . SER A 1 147 ? -6.973 5.727 -2.316 1 86.56 147 SER A CA 1
ATOM 1207 C C . SER A 1 147 ? -5.605 5.559 -1.662 1 86.56 147 SER A C 1
ATOM 1209 O O . SER A 1 147 ? -4.574 5.754 -2.309 1 86.56 147 SER A O 1
ATOM 1211 N N . LEU A 1 148 ? -5.613 5.207 -0.411 1 86.25 148 LEU A N 1
ATOM 1212 C CA . LEU A 1 148 ? -4.359 4.984 0.301 1 86.25 148 LEU A CA 1
ATOM 1213 C C . LEU A 1 148 ? -3.561 3.857 -0.345 1 86.25 148 LEU A C 1
ATOM 1215 O O . LEU A 1 148 ? -2.35 3.982 -0.538 1 86.25 148 LEU A O 1
ATOM 1219 N N . SER A 1 149 ? -4.23 2.783 -0.641 1 89.25 149 SER A N 1
ATOM 1220 C CA . SER A 1 149 ? -3.574 1.646 -1.276 1 89.25 149 SER A CA 1
ATOM 1221 C C . SER A 1 149 ? -2.92 2.049 -2.592 1 89.25 149 SER A C 1
ATOM 1223 O O . SER A 1 149 ? -1.79 1.646 -2.879 1 89.25 149 SER A O 1
ATOM 1225 N N . THR A 1 150 ? -3.631 2.816 -3.355 1 86.88 150 THR A N 1
ATOM 1226 C CA . THR A 1 150 ? -3.117 3.279 -4.641 1 86.88 150 THR A CA 1
ATOM 1227 C C . THR A 1 150 ? -1.822 4.062 -4.453 1 86.88 150 THR A C 1
ATOM 1229 O O . THR A 1 150 ? -0.829 3.803 -5.137 1 86.88 150 THR A O 1
ATOM 1232 N N . VAL A 1 151 ? -1.812 4.922 -3.549 1 84.19 151 VAL A N 1
ATOM 1233 C CA . VAL A 1 151 ? -0.646 5.77 -3.322 1 84.19 151 VAL A CA 1
ATOM 1234 C C . VAL A 1 151 ? 0.509 4.926 -2.787 1 84.19 151 VAL A C 1
ATOM 1236 O O . VAL A 1 151 ? 1.659 5.105 -3.191 1 84.19 151 VAL A O 1
ATOM 1239 N N . ILE A 1 152 ? 0.202 4.043 -1.896 1 87.69 152 ILE A N 1
ATOM 1240 C CA . ILE A 1 152 ? 1.236 3.207 -1.295 1 87.69 152 ILE A CA 1
ATOM 1241 C C . ILE A 1 152 ? 1.869 2.318 -2.365 1 87.69 152 ILE A C 1
ATOM 1243 O O . ILE A 1 152 ? 3.09 2.143 -2.393 1 87.69 152 ILE A O 1
ATOM 1247 N N . VAL A 1 153 ? 1.039 1.76 -3.166 1 88.38 153 VAL A N 1
ATOM 1248 C CA . VAL A 1 153 ? 1.537 0.902 -4.238 1 88.38 153 VAL A CA 1
ATOM 1249 C C . VAL A 1 153 ? 2.414 1.715 -5.184 1 88.38 153 VAL A C 1
ATOM 1251 O O . VAL A 1 153 ? 3.449 1.231 -5.652 1 88.38 153 VAL A O 1
ATOM 1254 N N . GLU A 1 154 ? 2.012 2.904 -5.488 1 86.25 154 GLU A N 1
ATOM 1255 C CA . GLU A 1 154 ? 2.801 3.779 -6.348 1 86.25 154 GLU A CA 1
ATOM 1256 C C . GLU A 1 154 ? 4.145 4.113 -5.711 1 86.25 154 GLU A C 1
ATOM 1258 O O . GLU A 1 154 ? 5.172 4.137 -6.395 1 86.25 154 GLU A O 1
ATOM 1263 N N . ARG A 1 155 ? 4.09 4.383 -4.484 1 84.81 155 ARG A N 1
ATOM 1264 C CA . ARG A 1 155 ? 5.328 4.656 -3.764 1 84.81 155 ARG A CA 1
ATOM 1265 C C . ARG A 1 155 ? 6.246 3.438 -3.773 1 84.81 155 ARG A C 1
ATOM 1267 O O . ARG A 1 155 ? 7.461 3.568 -3.951 1 84.81 155 ARG A O 1
ATOM 1274 N N . LEU A 1 156 ? 5.711 2.311 -3.514 1 87.19 156 LEU A N 1
ATOM 1275 C CA . LEU A 1 156 ? 6.477 1.07 -3.557 1 87.19 156 LEU A CA 1
ATOM 1276 C C . LEU A 1 156 ? 7.109 0.871 -4.93 1 87.19 156 LEU A C 1
ATOM 1278 O O . LEU A 1 156 ? 8.281 0.5 -5.027 1 87.19 156 LEU A O 1
ATOM 1282 N N . HIS A 1 157 ? 6.277 1.143 -5.918 1 85.62 157 HIS A N 1
ATOM 1283 C CA . HIS A 1 157 ? 6.781 1.023 -7.281 1 85.62 157 HIS A CA 1
ATOM 1284 C C . HIS A 1 157 ? 7.949 1.971 -7.523 1 85.62 157 HIS A C 1
ATOM 1286 O O . HIS A 1 157 ? 8.969 1.572 -8.094 1 85.62 157 HIS A O 1
ATOM 1292 N N . ARG A 1 158 ? 7.82 3.145 -7.078 1 84.25 158 ARG A N 1
ATOM 1293 C CA . ARG A 1 158 ? 8.883 4.133 -7.227 1 84.25 158 ARG A CA 1
ATOM 1294 C C . ARG A 1 158 ? 10.141 3.705 -6.469 1 84.25 158 ARG A C 1
ATOM 1296 O O . ARG A 1 158 ? 11.25 3.814 -6.988 1 84.25 158 ARG A O 1
ATOM 1303 N N . THR A 1 159 ? 9.938 3.266 -5.355 1 84.12 159 THR A N 1
ATOM 1304 C CA . THR A 1 159 ? 11.062 2.842 -4.531 1 84.12 159 THR A CA 1
ATOM 1305 C C . THR A 1 159 ? 11.758 1.633 -5.148 1 84.12 159 THR A C 1
ATOM 1307 O O . THR A 1 159 ? 12.984 1.537 -5.121 1 84.12 159 THR A O 1
ATOM 1310 N N . ASN A 1 160 ? 10.945 0.685 -5.648 1 81.69 160 ASN A N 1
ATOM 1311 C CA . ASN A 1 160 ? 11.523 -0.448 -6.367 1 81.69 160 ASN A CA 1
ATOM 1312 C C . ASN A 1 160 ? 12.336 0.008 -7.574 1 81.69 160 ASN A C 1
ATOM 1314 O O . ASN A 1 160 ? 13.391 -0.562 -7.871 1 81.69 160 ASN A O 1
ATOM 1318 N N . GLY A 1 161 ? 11.766 0.98 -8.156 1 83.19 161 GLY A N 1
ATOM 1319 C CA . GLY A 1 161 ? 12.492 1.556 -9.273 1 83.19 161 GLY A CA 1
ATOM 1320 C C . GLY A 1 161 ? 13.852 2.104 -8.883 1 83.19 161 GLY A C 1
ATOM 1321 O O . GLY A 1 161 ? 14.828 1.942 -9.617 1 83.19 161 GLY A O 1
ATOM 1322 N N . LEU A 1 162 ? 13.977 2.736 -7.789 1 80.88 162 LEU A N 1
ATOM 1323 C CA . LEU A 1 162 ? 15.234 3.279 -7.289 1 80.88 162 LEU A CA 1
ATOM 1324 C C . LEU A 1 162 ? 16.234 2.162 -7 1 80.88 162 LEU A C 1
ATOM 13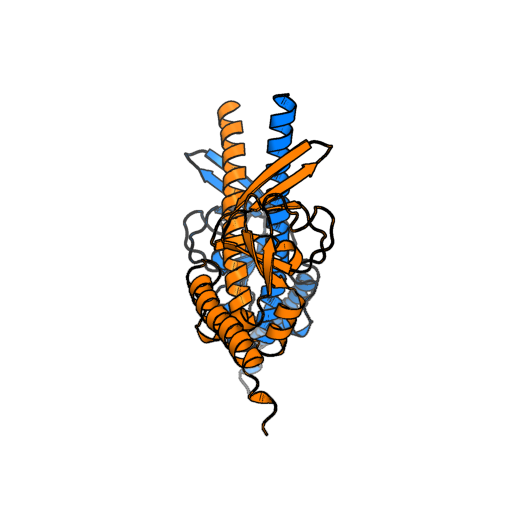26 O O . LEU A 1 162 ? 17.422 2.295 -7.297 1 80.88 162 LEU A O 1
ATOM 1330 N N . LEU A 1 163 ? 15.766 1.11 -6.406 1 78.56 163 LEU A N 1
ATOM 1331 C CA . LEU A 1 163 ? 16.609 -0.041 -6.129 1 78.56 163 LEU A CA 1
ATOM 1332 C C . LEU A 1 163 ? 17.141 -0.655 -7.422 1 78.56 163 LEU A C 1
ATOM 1334 O O . LEU A 1 163 ? 18.312 -1.044 -7.504 1 78.56 163 LEU A O 1
ATOM 1338 N N . GLU A 1 164 ? 16.266 -0.746 -8.328 1 80.06 164 GLU A N 1
ATOM 1339 C CA . GLU A 1 164 ? 16.641 -1.277 -9.633 1 80.06 164 GLU A CA 1
ATOM 1340 C C . GLU A 1 164 ? 17.734 -0.43 -10.281 1 80.06 164 GLU A C 1
ATOM 1342 O O . GLU A 1 164 ? 18.703 -0.966 -10.836 1 80.06 164 GLU A O 1
ATOM 1347 N N . LYS A 1 165 ? 17.562 0.823 -10.258 1 77.94 165 LYS A N 1
ATOM 1348 C CA . LYS A 1 165 ? 18.562 1.73 -10.828 1 77.94 165 LYS A CA 1
ATOM 1349 C C . LYS A 1 165 ? 19.906 1.593 -10.125 1 77.94 165 LYS A C 1
ATOM 1351 O O . LYS A 1 165 ? 20.953 1.612 -10.766 1 77.94 165 LYS A O 1
ATOM 1356 N N . ALA A 1 166 ? 19.828 1.45 -8.906 1 73.75 166 ALA A N 1
ATOM 1357 C CA . ALA A 1 166 ? 21.062 1.287 -8.141 1 73.75 166 ALA A CA 1
ATOM 1358 C C . ALA A 1 166 ? 21.766 -0.013 -8.508 1 73.75 166 ALA A C 1
ATOM 1360 O O . ALA A 1 166 ? 23 -0.057 -8.586 1 73.75 166 ALA A O 1
ATOM 1361 N N . TYR A 1 167 ? 20.984 -1.005 -8.719 1 70.5 167 TYR A N 1
ATOM 1362 C CA . TYR A 1 167 ? 21.547 -2.299 -9.086 1 70.5 167 TYR A CA 1
ATOM 1363 C C . TYR A 1 167 ? 22.078 -2.275 -10.516 1 70.5 167 TYR A C 1
ATOM 1365 O O . TYR A 1 167 ? 23.125 -2.852 -10.797 1 70.5 167 TYR A O 1
ATOM 1373 N N . PHE A 1 168 ? 21.312 -1.678 -11.383 1 67.94 168 PHE A N 1
ATOM 1374 C CA . PHE A 1 168 ? 21.766 -1.569 -12.766 1 67.94 168 PHE A CA 1
ATOM 1375 C C . PHE A 1 168 ? 23.062 -0.773 -12.852 1 67.94 168 PHE A C 1
ATOM 1377 O O . PHE A 1 168 ? 23.953 -1.11 -13.641 1 67.94 168 PHE A O 1
ATOM 1384 N N . ARG A 1 169 ? 23.125 0.24 -12.133 1 65.12 169 ARG A N 1
ATOM 1385 C CA . ARG A 1 169 ? 24.344 1.033 -12.109 1 65.12 169 ARG A CA 1
ATOM 1386 C C . ARG A 1 169 ? 25.516 0.208 -11.594 1 65.12 169 ARG A C 1
ATOM 1388 O O . ARG A 1 169 ? 26.641 0.322 -12.109 1 65.12 169 ARG A O 1
ATOM 1395 N N . GLY A 1 170 ? 25.203 -0.514 -10.625 1 62.41 170 GLY A N 1
ATOM 1396 C CA . GLY A 1 170 ? 26.266 -1.384 -10.133 1 62.41 170 GLY A CA 1
ATOM 1397 C C . GLY A 1 170 ? 26.688 -2.438 -11.133 1 62.41 170 GLY A C 1
ATOM 1398 O O . GLY A 1 170 ? 27.875 -2.756 -11.242 1 62.41 170 GLY A O 1
ATOM 1399 N N . LYS A 1 171 ? 25.781 -2.912 -11.852 1 62.66 171 LYS A N 1
ATOM 1400 C CA . LYS A 1 171 ? 26.109 -3.93 -12.852 1 62.66 171 LYS A CA 1
ATOM 1401 C C . LYS A 1 171 ? 26.797 -3.311 -14.055 1 62.66 171 LYS A C 1
ATOM 1403 O O . LYS A 1 171 ? 27.672 -3.936 -14.664 1 62.66 171 LYS A O 1
ATOM 1408 N N . GLN A 1 172 ? 26.328 -2.158 -14.391 1 58.72 172 GLN A N 1
ATOM 1409 C CA . GLN A 1 172 ? 27.016 -1.467 -15.477 1 58.72 172 GLN A CA 1
ATOM 1410 C C . GLN A 1 172 ? 28.453 -1.147 -15.086 1 58.72 172 GLN A C 1
ATOM 1412 O O . GLN A 1 172 ? 29.359 -1.188 -15.938 1 58.72 172 GLN A O 1
ATOM 1417 N N . LYS A 1 173 ? 28.625 -0.783 -13.852 1 54.88 173 LYS A N 1
ATOM 1418 C CA . LYS A 1 173 ? 29.984 -0.501 -13.414 1 54.88 173 LYS A CA 1
ATOM 1419 C C . LYS A 1 173 ? 30.828 -1.777 -13.367 1 54.88 173 LYS A C 1
ATOM 1421 O O . LYS A 1 173 ? 32.031 -1.746 -13.617 1 54.88 173 LYS A O 1
ATOM 1426 N N . ASN A 1 174 ? 30.266 -2.758 -12.969 1 47.69 174 ASN A N 1
ATOM 1427 C CA . ASN A 1 174 ? 31 -4.012 -12.859 1 47.69 174 ASN A CA 1
ATOM 1428 C C . ASN A 1 174 ? 31.125 -4.707 -14.211 1 47.69 174 ASN A C 1
ATOM 1430 O O . ASN A 1 174 ? 31.812 -5.719 -14.328 1 47.69 174 ASN A O 1
ATOM 1434 N N . ALA A 1 175 ? 30.438 -4.211 -15.219 1 44.31 175 ALA A N 1
ATOM 1435 C CA . ALA A 1 175 ? 30.656 -4.684 -16.578 1 44.31 175 ALA A CA 1
ATOM 1436 C C . ALA A 1 175 ? 31.703 -3.83 -17.297 1 44.31 175 ALA A C 1
ATOM 1438 O O . ALA A 1 175 ? 31.719 -2.609 -17.125 1 44.31 175 ALA A O 1
ATOM 1439 N N . MET B 1 1 ? -36.688 -35.625 -14.805 1 33.12 1 MET B N 1
ATOM 1440 C CA . MET B 1 1 ? -35.312 -36.125 -14.656 1 33.12 1 MET B CA 1
ATOM 1441 C C . MET B 1 1 ? -34.344 -34.969 -14.516 1 33.12 1 MET B C 1
ATOM 1443 O O . MET B 1 1 ? -34.281 -34.094 -15.383 1 33.12 1 MET B O 1
ATOM 1447 N N . LYS B 1 2 ? -34 -34.531 -13.18 1 38.09 2 LYS B N 1
ATOM 1448 C CA . LYS B 1 2 ? -33.5 -33.219 -12.805 1 38.09 2 LYS B CA 1
ATOM 1449 C C . LYS B 1 2 ? -32.125 -33 -13.352 1 38.09 2 LYS B C 1
ATOM 1451 O O . LYS B 1 2 ? -31.203 -33.781 -13.125 1 38.09 2 LYS B O 1
ATOM 1456 N N . ALA B 1 3 ? -32.125 -32.25 -14.305 1 45.38 3 ALA B N 1
ATOM 1457 C CA . ALA B 1 3 ? -31.031 -31.875 -15.195 1 45.38 3 ALA B CA 1
ATOM 1458 C C . ALA B 1 3 ? -29.766 -31.594 -14.406 1 45.38 3 ALA B C 1
ATOM 1460 O O . ALA B 1 3 ? -28.656 -31.641 -14.953 1 45.38 3 ALA B O 1
ATOM 1461 N N . LEU B 1 4 ? -29.828 -31.141 -13.188 1 44.84 4 LEU B N 1
ATOM 1462 C CA . LEU B 1 4 ? -28.734 -30.766 -12.312 1 44.84 4 LEU B CA 1
ATOM 1463 C C . LEU B 1 4 ? -28.031 -32 -11.75 1 44.84 4 LEU B C 1
ATOM 1465 O O . LEU B 1 4 ? -27.094 -31.875 -10.961 1 44.84 4 LEU B O 1
ATOM 1469 N N . ASP B 1 5 ? -28.609 -33.188 -12 1 46.41 5 ASP B N 1
ATOM 1470 C CA . ASP B 1 5 ? -28.156 -34.469 -11.461 1 46.41 5 ASP B CA 1
ATOM 1471 C C . ASP B 1 5 ? -27 -35.031 -12.297 1 46.41 5 ASP B C 1
ATOM 1473 O O . ASP B 1 5 ? -26.781 -36.25 -12.32 1 46.41 5 ASP B O 1
ATOM 1477 N N . LEU B 1 6 ? -26.578 -34.344 -13.367 1 47.72 6 LEU B N 1
ATOM 1478 C CA . LEU B 1 6 ? -25.578 -35.031 -14.156 1 47.72 6 LEU B CA 1
ATOM 1479 C C . LEU B 1 6 ? -24.266 -35.156 -13.391 1 47.72 6 LEU B C 1
ATOM 1481 O O . LEU B 1 6 ? -23.828 -34.188 -12.75 1 47.72 6 LEU B O 1
ATOM 1485 N N . PRO B 1 7 ? -23.625 -36.312 -13.227 1 50.16 7 PRO B N 1
ATOM 1486 C CA . PRO B 1 7 ? -22.391 -36.656 -12.523 1 50.16 7 PRO B CA 1
ATOM 1487 C C . PRO B 1 7 ? -21.25 -35.688 -12.82 1 50.16 7 PRO B C 1
ATOM 1489 O O . PRO B 1 7 ? -20.438 -35.406 -11.93 1 50.16 7 PRO B O 1
ATOM 1492 N N . ILE B 1 8 ? -21.078 -35.219 -14.023 1 48.25 8 ILE B N 1
ATOM 1493 C CA . ILE B 1 8 ? -19.984 -34.344 -14.398 1 48.25 8 ILE B CA 1
ATOM 1494 C C . ILE B 1 8 ? -20.062 -33.031 -13.609 1 48.25 8 ILE B C 1
ATOM 1496 O O . ILE B 1 8 ? -19.047 -32.531 -13.125 1 48.25 8 ILE B O 1
ATOM 1500 N N . TRP B 1 9 ? -21.234 -32.469 -13.453 1 49.78 9 TRP B N 1
ATOM 1501 C CA . TRP B 1 9 ? -21.375 -31.219 -12.727 1 49.78 9 TRP B CA 1
ATOM 1502 C C . TRP B 1 9 ? -20.984 -31.391 -11.258 1 49.78 9 TRP B C 1
ATOM 1504 O O . TRP B 1 9 ? -20.391 -30.484 -10.664 1 49.78 9 TRP B O 1
ATOM 1514 N N . LYS B 1 10 ? -21.359 -32.531 -10.75 1 47.47 10 LYS B N 1
ATOM 1515 C CA . LYS B 1 10 ? -20.984 -32.812 -9.367 1 47.47 10 LYS B CA 1
ATOM 1516 C C . LYS B 1 10 ? -19.469 -32.906 -9.211 1 47.47 10 LYS B C 1
ATOM 1518 O O . LYS B 1 10 ? -18.906 -32.375 -8.25 1 47.47 10 LYS B O 1
ATOM 1523 N N . LYS B 1 11 ? -18.875 -33.688 -10.094 1 47.38 11 LYS B N 1
ATOM 1524 C CA . LYS B 1 11 ? -17.422 -33.781 -10.023 1 47.38 11 LYS B CA 1
ATOM 1525 C C . LYS B 1 11 ? -16.766 -32.406 -10.195 1 47.38 11 LYS B C 1
ATOM 1527 O O . LYS B 1 11 ? -15.805 -32.094 -9.492 1 47.38 11 LYS B O 1
ATOM 1532 N N . LEU B 1 12 ? -17.281 -31.609 -11.195 1 48.66 12 LEU B N 1
ATOM 1533 C CA . LEU B 1 12 ? -16.734 -30.281 -11.43 1 48.66 12 LEU B CA 1
ATOM 1534 C C . LEU B 1 12 ? -16.969 -29.375 -10.227 1 48.66 12 LEU B C 1
ATOM 1536 O O . LEU B 1 12 ? -16.109 -28.562 -9.867 1 48.66 12 LEU B O 1
ATOM 1540 N N . PHE B 1 13 ? -18.156 -29.578 -9.664 1 50.28 13 PHE B N 1
ATOM 1541 C CA . PHE B 1 13 ? -18.469 -28.844 -8.453 1 50.28 13 PHE B CA 1
ATOM 1542 C C . PHE B 1 13 ? -17.594 -29.281 -7.293 1 50.28 13 PHE B C 1
ATOM 1544 O O . PHE B 1 13 ? -17.156 -28.453 -6.488 1 50.28 13 PHE B O 1
ATOM 1551 N N . ILE B 1 14 ? -17.547 -30.562 -7.105 1 48.47 14 ILE B N 1
ATOM 1552 C CA . ILE B 1 14 ? -16.703 -31.094 -6.039 1 48.47 14 ILE B CA 1
ATOM 1553 C C . ILE B 1 14 ? -15.258 -30.641 -6.242 1 48.47 14 ILE B C 1
ATOM 1555 O O . ILE B 1 14 ? -14.586 -30.234 -5.285 1 48.47 14 ILE B O 1
ATOM 1559 N N . ARG B 1 15 ? -14.789 -3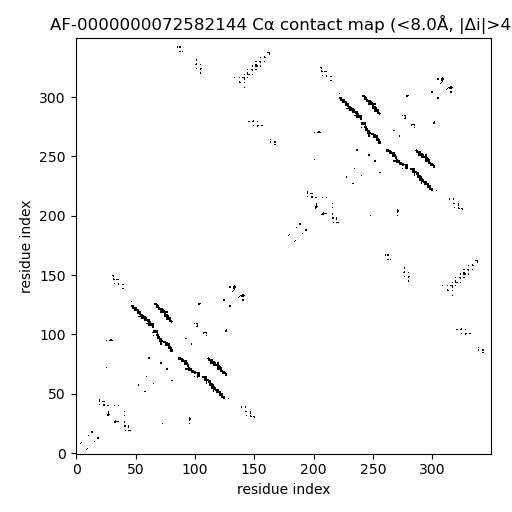0.828 -7.449 1 49.88 15 ARG B N 1
ATOM 1560 C CA . ARG B 1 15 ? -13.438 -30.359 -7.762 1 49.88 15 ARG B CA 1
ATOM 1561 C C . ARG B 1 15 ? -13.305 -28.859 -7.504 1 49.88 15 ARG B C 1
ATOM 1563 O O . ARG B 1 15 ? -12.289 -28.406 -6.973 1 49.88 15 ARG B O 1
ATOM 1570 N N . LYS B 1 16 ? -14.484 -28.25 -7.922 1 55.31 16 LYS B N 1
ATOM 1571 C CA . LYS B 1 16 ? -14.5 -26.812 -7.695 1 55.31 16 LYS B CA 1
ATOM 1572 C C . LYS B 1 16 ? -14.523 -26.484 -6.203 1 55.31 16 LYS B C 1
ATOM 1574 O O . LYS B 1 16 ? -13.828 -25.578 -5.75 1 55.31 16 LYS B O 1
ATOM 1579 N N . GLU B 1 17 ? -15.383 -27.328 -5.48 1 54.72 17 GLU B N 1
ATOM 1580 C CA . GLU B 1 17 ? -15.5 -27.141 -4.039 1 54.72 17 GLU B CA 1
ATOM 1581 C C . GLU B 1 17 ? -14.219 -27.531 -3.318 1 54.72 17 GLU B C 1
ATOM 1583 O O . GLU B 1 17 ? -13.766 -26.828 -2.406 1 54.72 17 GLU B O 1
ATOM 1588 N N . ALA B 1 18 ? -13.781 -28.828 -3.484 1 54.94 18 ALA B N 1
ATOM 1589 C CA . ALA B 1 18 ? -12.508 -29.266 -2.922 1 54.94 18 ALA B CA 1
ATOM 1590 C C . ALA B 1 18 ? -11.406 -28.234 -3.205 1 54.94 18 ALA B C 1
ATOM 1592 O O . ALA B 1 18 ? -10.57 -27.969 -2.344 1 54.94 18 ALA B O 1
ATOM 1593 N N . SER B 1 19 ? -11.727 -27.656 -4.316 1 75.94 19 SER B N 1
ATOM 1594 C CA . SER B 1 19 ? -10.758 -26.656 -4.773 1 75.94 19 SER B CA 1
ATOM 1595 C C . SER B 1 19 ? -10.875 -25.359 -3.979 1 75.94 19 SER B C 1
ATOM 1597 O O . SER B 1 19 ? -9.867 -24.781 -3.572 1 75.94 19 SER B O 1
ATOM 1599 N N . ASN B 1 20 ? -12.148 -25.359 -3.375 1 82.12 20 ASN B N 1
ATOM 1600 C CA . ASN B 1 20 ? -12.336 -24.125 -2.611 1 82.12 20 ASN B CA 1
ATOM 1601 C C . ASN B 1 20 ? -11.805 -24.266 -1.187 1 82.12 20 ASN B C 1
ATOM 1603 O O . ASN B 1 20 ? -11.219 -23.328 -0.645 1 82.12 20 ASN B O 1
ATOM 1607 N N . GLN B 1 21 ? -12.07 -25.547 -0.644 1 86.31 21 GLN B N 1
ATOM 1608 C CA . GLN B 1 21 ? -11.586 -25.75 0.715 1 86.31 21 GLN B CA 1
ATOM 1609 C C . GLN B 1 21 ? -10.062 -25.656 0.779 1 86.31 21 GLN B C 1
ATOM 1611 O O . GLN B 1 21 ? -9.508 -25.094 1.726 1 86.31 21 GLN B O 1
ATOM 1616 N N . GLU B 1 22 ? -9.484 -26.312 -0.215 1 89.81 22 GLU B N 1
ATOM 1617 C CA . GLU B 1 22 ? -8.023 -26.25 -0.276 1 89.81 22 GLU B CA 1
ATOM 1618 C C . GLU B 1 22 ? -7.539 -24.812 -0.469 1 89.81 22 GLU B C 1
ATOM 1620 O O . GLU B 1 22 ? -6.531 -24.406 0.12 1 89.81 22 GLU B O 1
ATOM 1625 N N . ILE B 1 23 ? -8.289 -24.141 -1.226 1 90.19 23 ILE B N 1
ATOM 1626 C CA . ILE B 1 23 ? -7.934 -22.734 -1.488 1 90.19 23 ILE B CA 1
ATOM 1627 C C . ILE B 1 23 ? -8.117 -21.922 -0.218 1 90.19 23 ILE B C 1
ATOM 1629 O O . ILE B 1 23 ? -7.266 -21.094 0.121 1 90.19 23 ILE B O 1
ATOM 1633 N N . ILE B 1 24 ? -9.188 -22.172 0.477 1 90.38 24 ILE B N 1
ATOM 1634 C CA . ILE B 1 24 ? -9.453 -21.469 1.721 1 90.38 24 ILE B CA 1
ATOM 1635 C C . ILE B 1 24 ? -8.336 -21.75 2.723 1 90.38 24 ILE B C 1
ATOM 1637 O O . ILE B 1 24 ? -7.848 -20.828 3.393 1 90.38 24 ILE B O 1
ATOM 1641 N N . ARG B 1 25 ? -7.973 -22.969 2.822 1 89.81 25 ARG B N 1
ATOM 1642 C CA . ARG B 1 25 ? -6.879 -23.328 3.721 1 89.81 25 ARG B CA 1
ATOM 1643 C C . ARG B 1 25 ? -5.59 -22.609 3.33 1 89.81 25 ARG B C 1
ATOM 1645 O O . ARG B 1 25 ? -4.887 -22.078 4.191 1 89.81 25 ARG B O 1
ATOM 1652 N N . PHE B 1 26 ? -5.316 -22.625 2.115 1 91.44 26 PHE B N 1
ATOM 1653 C CA . PHE B 1 26 ? -4.141 -21.938 1.587 1 91.44 26 PHE B CA 1
ATOM 1654 C C . PHE B 1 26 ? -4.176 -20.453 1.922 1 91.44 26 PHE B C 1
ATOM 1656 O O . PHE B 1 26 ? -3.174 -19.891 2.361 1 91.44 26 PHE B O 1
ATOM 1663 N N . LEU B 1 27 ? -5.305 -19.828 1.725 1 88.75 27 LEU B N 1
ATOM 1664 C CA . LEU B 1 27 ? -5.449 -18.406 1.973 1 88.75 27 LEU B CA 1
ATOM 1665 C C . LEU B 1 27 ? -5.242 -18.078 3.449 1 88.75 27 LEU B C 1
ATOM 1667 O O . LEU B 1 27 ? -4.621 -17.078 3.791 1 88.75 27 LEU B O 1
ATOM 1671 N N . ARG B 1 28 ? -5.668 -18.938 4.234 1 87.44 28 ARG B N 1
ATOM 1672 C CA . ARG B 1 28 ? -5.523 -18.75 5.676 1 87.44 28 ARG B CA 1
ATOM 1673 C C . ARG B 1 28 ? -4.059 -18.781 6.086 1 87.44 28 ARG B C 1
ATOM 1675 O O . ARG B 1 28 ? -3.666 -18.156 7.07 1 87.44 28 ARG B O 1
ATOM 1682 N N . GLU B 1 29 ? -3.309 -19.453 5.309 1 88.81 29 GLU B N 1
ATOM 1683 C CA . GLU B 1 29 ? -1.891 -19.609 5.621 1 88.81 29 GLU B CA 1
ATOM 1684 C C . GLU B 1 29 ? -1.063 -18.484 5.008 1 88.81 29 GLU B C 1
ATOM 1686 O O . GLU B 1 29 ? 0.129 -18.359 5.293 1 88.81 29 GLU B O 1
ATOM 1691 N N . THR B 1 30 ? -1.69 -17.812 4.164 1 86.12 30 THR B N 1
ATOM 1692 C CA . THR B 1 30 ? -1.012 -16.703 3.492 1 86.12 30 THR B CA 1
ATOM 1693 C C . THR B 1 30 ? -1.104 -15.43 4.32 1 86.12 30 THR B C 1
ATOM 1695 O O . THR B 1 30 ? -2.188 -15.047 4.766 1 86.12 30 THR B O 1
ATOM 1698 N N . SER B 1 31 ? -0.002 -14.703 4.523 1 77.62 31 SER B N 1
ATOM 1699 C CA . SER B 1 31 ? 0.112 -13.547 5.402 1 77.62 31 SER B CA 1
ATOM 1700 C C . SER B 1 31 ? -0.905 -12.469 5.039 1 77.62 31 SER B C 1
ATOM 1702 O O . SER B 1 31 ? -1.504 -11.852 5.918 1 77.62 31 SER B O 1
ATOM 1704 N N . VAL B 1 32 ? -1.17 -12.32 3.779 1 77.19 32 VAL B N 1
ATOM 1705 C CA . VAL B 1 32 ? -2.072 -11.281 3.299 1 77.19 32 VAL B CA 1
ATOM 1706 C C . VAL B 1 32 ? -3.49 -11.555 3.793 1 77.19 32 VAL B C 1
ATOM 1708 O O . VAL B 1 32 ? -4.277 -10.633 3.99 1 77.19 32 VAL B O 1
ATOM 1711 N N . PHE B 1 33 ? -3.801 -12.805 4.051 1 81.44 33 PHE B N 1
ATOM 1712 C CA . PHE B 1 33 ? -5.191 -13.164 4.316 1 81.44 33 PHE B CA 1
ATOM 1713 C C . PHE B 1 33 ? -5.34 -13.742 5.719 1 81.44 33 PHE B C 1
ATOM 1715 O O . PHE B 1 33 ? -6.449 -14.086 6.141 1 81.44 33 PHE B O 1
ATOM 1722 N N . GLU B 1 34 ? -4.254 -13.852 6.375 1 78.56 34 GLU B N 1
ATOM 1723 C CA . GLU B 1 34 ? -4.227 -14.578 7.641 1 78.56 34 GLU B CA 1
ATOM 1724 C C . GLU B 1 34 ? -5.152 -13.93 8.664 1 78.56 34 GLU B C 1
ATOM 1726 O O . GLU B 1 34 ? -5.715 -14.617 9.523 1 78.56 34 GLU B O 1
ATOM 1731 N N . ARG B 1 35 ? -5.457 -12.688 8.555 1 76.38 35 ARG B N 1
ATOM 1732 C CA . ARG B 1 35 ? -6.238 -12 9.578 1 76.38 35 ARG B CA 1
ATOM 1733 C C . ARG B 1 35 ? -7.691 -11.836 9.148 1 76.38 35 ARG B C 1
ATOM 1735 O O . ARG B 1 35 ? -8.484 -11.203 9.852 1 76.38 35 ARG B O 1
ATOM 1742 N N . MET B 1 36 ? -8.031 -12.492 8.102 1 84 36 MET B N 1
ATOM 1743 C CA . MET B 1 36 ? -9.383 -12.32 7.582 1 84 36 MET B CA 1
ATOM 1744 C C . MET B 1 36 ? -10.336 -13.336 8.203 1 84 36 MET B C 1
ATOM 1746 O O . MET B 1 36 ? -9.93 -14.453 8.539 1 84 36 MET B O 1
ATOM 1750 N N . LYS B 1 37 ? -11.602 -12.922 8.336 1 86.38 37 LYS B N 1
ATOM 1751 C CA . LYS B 1 37 ? -12.641 -13.828 8.805 1 86.38 37 LYS B CA 1
ATOM 1752 C C . LYS B 1 37 ? -12.891 -14.945 7.793 1 86.38 37 LYS B C 1
ATOM 1754 O O . LYS B 1 37 ? -12.695 -14.758 6.59 1 86.38 37 LYS B O 1
ATOM 1759 N N . LYS B 1 38 ? -13.391 -16.047 8.336 1 86.88 38 LYS B N 1
ATOM 1760 C CA . LYS B 1 38 ? -13.648 -17.219 7.504 1 86.88 38 LYS B CA 1
ATOM 1761 C C . LYS B 1 38 ? -14.633 -16.891 6.383 1 86.88 38 LYS B C 1
ATOM 1763 O O . LYS B 1 38 ? -14.461 -17.328 5.246 1 86.88 38 LYS B O 1
ATOM 1768 N N . ARG B 1 39 ? -15.602 -16.141 6.66 1 87.44 39 ARG B N 1
ATOM 1769 C CA . ARG B 1 39 ? -16.609 -15.781 5.664 1 87.44 39 ARG B CA 1
ATOM 1770 C C . ARG B 1 39 ? -15.984 -15.008 4.512 1 87.44 39 ARG B C 1
ATOM 1772 O O . ARG B 1 39 ? -16.359 -15.188 3.355 1 87.44 39 ARG B O 1
ATOM 1779 N N . THR B 1 40 ? -15.094 -14.188 4.875 1 88.31 40 THR B N 1
ATOM 1780 C CA . THR B 1 40 ? -14.398 -13.398 3.863 1 88.31 40 THR B CA 1
ATOM 1781 C C . THR B 1 40 ? -13.547 -14.297 2.975 1 88.31 40 THR B C 1
ATOM 1783 O O . THR B 1 40 ? -13.547 -14.156 1.751 1 88.31 40 THR B O 1
ATOM 1786 N N . LEU B 1 41 ? -12.906 -15.25 3.625 1 89.81 41 LEU B N 1
ATOM 1787 C CA . LEU B 1 41 ? -12.062 -16.172 2.877 1 89.81 41 LEU B CA 1
ATOM 1788 C C . LEU B 1 41 ? -12.898 -16.984 1.889 1 89.81 41 LEU B C 1
ATOM 1790 O O . LEU B 1 41 ? -12.453 -17.25 0.767 1 89.81 41 LEU B O 1
ATOM 1794 N N . ILE B 1 42 ? -14.008 -17.328 2.266 1 88.75 42 ILE B N 1
ATOM 1795 C CA . ILE B 1 42 ? -14.906 -18.094 1.411 1 88.75 42 ILE B CA 1
ATOM 1796 C C . ILE B 1 42 ? -15.297 -17.266 0.19 1 88.75 42 ILE B C 1
ATOM 1798 O O . ILE B 1 42 ? -15.305 -17.781 -0.936 1 88.75 42 ILE B O 1
ATOM 1802 N N . GLU B 1 43 ? -15.555 -16.031 0.417 1 87.44 43 GLU B N 1
ATOM 1803 C CA . GLU B 1 43 ? -15.93 -15.148 -0.682 1 87.44 43 GLU B CA 1
ATOM 1804 C C . GLU B 1 43 ? -14.773 -14.953 -1.655 1 87.44 43 GLU B C 1
ATOM 1806 O O . GLU B 1 43 ? -14.969 -14.953 -2.871 1 87.44 43 GLU B O 1
ATOM 1811 N N . ILE B 1 44 ? -13.641 -14.812 -1.097 1 86.81 44 ILE B N 1
ATOM 1812 C CA . ILE B 1 44 ? -12.461 -14.641 -1.929 1 86.81 44 ILE B CA 1
ATOM 1813 C C . ILE B 1 44 ? -12.219 -15.906 -2.748 1 86.81 44 ILE B C 1
ATOM 1815 O O . ILE B 1 44 ? -11.953 -15.828 -3.951 1 86.81 44 ILE B O 1
ATOM 1819 N N . ALA B 1 45 ? -12.312 -17.016 -2.08 1 88.25 45 ALA B N 1
ATOM 1820 C CA . ALA B 1 45 ? -12.078 -18.297 -2.736 1 88.25 45 ALA B CA 1
ATOM 1821 C C . ALA B 1 45 ? -12.992 -18.469 -3.941 1 88.25 45 ALA B C 1
ATOM 1823 O O . ALA B 1 45 ? -12.609 -19.078 -4.941 1 88.25 45 ALA B O 1
ATOM 1824 N N . ARG B 1 46 ? -14.117 -17.906 -3.881 1 86 46 ARG B N 1
ATOM 1825 C CA . ARG B 1 46 ? -15.102 -18.047 -4.949 1 86 46 ARG B CA 1
ATOM 1826 C C . ARG B 1 46 ? -14.727 -17.188 -6.152 1 86 46 ARG B C 1
ATOM 1828 O O . ARG B 1 46 ? -15.148 -17.453 -7.277 1 86 46 ARG B O 1
ATOM 1835 N N . MET B 1 47 ? -13.953 -16.219 -5.938 1 84.62 47 MET B N 1
ATOM 1836 C CA . MET B 1 47 ? -13.656 -15.258 -6.996 1 84.62 47 MET B CA 1
ATOM 1837 C C . MET B 1 47 ? -12.281 -15.523 -7.598 1 84.62 47 MET B C 1
ATOM 1839 O O . MET B 1 47 ? -11.922 -14.938 -8.625 1 84.62 47 MET B O 1
ATOM 1843 N N . ILE B 1 48 ? -11.594 -16.328 -6.988 1 87.44 48 ILE B N 1
ATOM 1844 C CA . ILE B 1 48 ? -10.219 -16.609 -7.387 1 87.44 48 ILE B CA 1
ATOM 1845 C C . ILE B 1 48 ? -10.203 -17.422 -8.68 1 87.44 48 ILE B C 1
ATOM 1847 O O . ILE B 1 48 ? -11.031 -18.312 -8.867 1 87.44 48 ILE B O 1
ATOM 1851 N N . HIS B 1 49 ? -9.281 -17.094 -9.555 1 89.94 49 HIS B N 1
ATOM 1852 C CA . HIS B 1 49 ? -9.047 -17.844 -10.789 1 89.94 49 HIS B CA 1
ATOM 1853 C C . HIS B 1 49 ? -7.777 -18.672 -10.695 1 89.94 49 HIS B C 1
ATOM 1855 O O . HIS B 1 49 ? -6.68 -18.125 -10.555 1 89.94 49 HIS B O 1
ATOM 1861 N N . VAL B 1 50 ? -7.969 -19.969 -10.859 1 92.06 50 VAL B N 1
ATOM 1862 C CA . VAL B 1 50 ? -6.812 -20.859 -10.812 1 92.06 50 VAL B CA 1
ATOM 1863 C C . VAL B 1 50 ? -6.168 -20.953 -12.195 1 92.06 50 VAL B C 1
ATOM 1865 O O . VAL B 1 50 ? -6.848 -21.219 -13.188 1 92.06 50 VAL B O 1
ATOM 1868 N N . ARG B 1 51 ? -4.867 -20.672 -12.25 1 93.12 51 ARG B N 1
ATOM 1869 C CA . ARG B 1 51 ? -4.121 -20.719 -13.5 1 93.12 51 ARG B CA 1
ATOM 1870 C C . ARG B 1 51 ? -2.863 -21.562 -13.359 1 93.12 51 ARG B C 1
ATOM 1872 O O . ARG B 1 51 ? -2.143 -21.453 -12.367 1 93.12 51 ARG B O 1
ATOM 1879 N N . GLU B 1 52 ? -2.682 -22.375 -14.312 1 96.31 52 GLU B N 1
ATOM 1880 C CA . GLU B 1 52 ? -1.501 -23.234 -14.328 1 96.31 52 GLU B CA 1
ATOM 1881 C C . GLU B 1 52 ? -0.516 -22.797 -15.406 1 96.31 52 GLU B C 1
ATOM 1883 O O . GLU B 1 52 ? -0.92 -22.453 -16.516 1 96.31 52 GLU B O 1
ATOM 1888 N N . TYR B 1 53 ? 0.695 -22.844 -15.062 1 96.62 53 TYR B N 1
ATOM 1889 C CA . TYR B 1 53 ? 1.779 -22.469 -15.969 1 96.62 53 TYR B CA 1
ATOM 1890 C C . TYR B 1 53 ? 2.861 -23.547 -15.992 1 96.62 53 TYR B C 1
ATOM 1892 O O . TYR B 1 53 ? 3.178 -24.141 -14.953 1 96.62 53 TYR B O 1
ATOM 1900 N N . GLN B 1 54 ? 3.436 -23.734 -17.141 1 97.88 54 GLN B N 1
ATOM 1901 C CA . GLN B 1 54 ? 4.586 -24.625 -17.281 1 97.88 54 GLN B CA 1
ATOM 1902 C C . GLN B 1 54 ? 5.891 -23.875 -17.016 1 97.88 54 GLN B C 1
ATOM 1904 O O . GLN B 1 54 ? 5.918 -22.641 -17.016 1 97.88 54 GLN B O 1
ATOM 1909 N N . GLU B 1 55 ? 6.941 -24.688 -16.781 1 97.75 55 GLU B N 1
ATOM 1910 C CA . GLU B 1 55 ? 8.266 -24.094 -16.609 1 97.75 55 GLU B CA 1
ATOM 1911 C C . GLU B 1 55 ? 8.609 -23.188 -17.781 1 97.75 55 GLU B C 1
ATOM 1913 O O . GLU B 1 55 ? 8.469 -23.578 -18.938 1 97.75 55 GLU B O 1
ATOM 1918 N N . GLY B 1 56 ? 8.961 -21.969 -17.438 1 97.25 56 GLY B N 1
ATOM 1919 C CA . GLY B 1 56 ? 9.406 -21.031 -18.469 1 97.25 56 GLY B CA 1
ATOM 1920 C C . GLY B 1 56 ? 8.266 -20.234 -19.062 1 97.25 56 GLY B C 1
ATOM 1921 O O . GLY B 1 56 ? 8.508 -19.25 -19.781 1 97.25 56 GLY B O 1
ATOM 1922 N N . GLU B 1 57 ? 7.066 -20.562 -18.734 1 97.81 57 GLU B N 1
ATOM 1923 C CA . GLU B 1 57 ? 5.914 -19.891 -19.312 1 97.81 57 GLU B CA 1
ATOM 1924 C C . GLU B 1 57 ? 5.758 -18.484 -18.734 1 97.81 57 GLU B C 1
ATOM 1926 O O . GLU B 1 57 ? 5.961 -18.266 -17.547 1 97.81 57 GLU B O 1
ATOM 1931 N N . THR B 1 58 ? 5.336 -17.578 -19.625 1 97.56 58 THR B N 1
ATOM 1932 C CA . THR B 1 58 ? 5.125 -16.188 -19.25 1 97.56 58 THR B CA 1
ATOM 1933 C C . THR B 1 58 ? 3.762 -16 -18.578 1 97.56 58 THR B C 1
ATOM 1935 O O . THR B 1 58 ? 2.738 -16.406 -19.141 1 97.56 58 THR B O 1
ATOM 1938 N N . VAL B 1 59 ? 3.816 -15.469 -17.406 1 96.44 59 VAL B N 1
ATOM 1939 C CA . VAL B 1 59 ? 2.566 -15.102 -16.75 1 96.44 59 VAL B CA 1
ATOM 1940 C C . VAL B 1 59 ? 2.049 -13.789 -17.328 1 96.44 59 VAL B C 1
ATOM 1942 O O . VAL B 1 59 ? 0.889 -13.695 -17.75 1 96.44 59 VAL B O 1
ATOM 1945 N N . PHE B 1 60 ? 2.895 -12.812 -17.328 1 95.5 60 PHE B N 1
ATOM 1946 C CA . PHE B 1 60 ? 2.652 -11.555 -18.016 1 95.5 60 PHE B CA 1
ATOM 1947 C C . PHE B 1 60 ? 3.967 -10.875 -18.391 1 95.5 60 PHE B C 1
ATOM 1949 O O . PHE B 1 60 ? 5.023 -11.227 -17.859 1 95.5 60 PHE B O 1
ATOM 1956 N N . ARG B 1 61 ? 3.859 -9.906 -19.297 1 95.88 61 ARG B N 1
ATOM 1957 C CA . ARG B 1 61 ? 5.059 -9.242 -19.797 1 95.88 61 ARG B CA 1
ATOM 1958 C C . ARG B 1 61 ? 5.062 -7.77 -19.406 1 95.88 61 ARG B C 1
ATOM 1960 O O . ARG B 1 61 ? 4.012 -7.125 -19.375 1 95.88 61 ARG B O 1
ATOM 1967 N N . GLN B 1 62 ? 6.285 -7.363 -19.141 1 93.88 62 GLN B N 1
ATOM 1968 C CA . GLN B 1 62 ? 6.48 -5.934 -18.906 1 93.88 62 GLN B CA 1
ATOM 1969 C C . GLN B 1 62 ? 5.852 -5.102 -20.016 1 93.88 62 GLN B C 1
ATOM 1971 O O . GLN B 1 62 ? 5.996 -5.422 -21.188 1 93.88 62 GLN B O 1
ATOM 1976 N N . GLY B 1 63 ? 5.094 -4.07 -19.578 1 92.62 63 GLY B N 1
ATOM 1977 C CA . GLY B 1 63 ? 4.477 -3.182 -20.547 1 92.62 63 GLY B CA 1
ATOM 1978 C C . GLY B 1 63 ? 3.051 -3.576 -20.891 1 92.62 63 GLY B C 1
ATOM 1979 O O . GLY B 1 63 ? 2.299 -2.775 -21.453 1 92.62 63 GLY B O 1
ATOM 1980 N N . GLU B 1 64 ? 2.658 -4.797 -20.609 1 93.19 64 GLU B N 1
ATOM 1981 C CA . GLU B 1 64 ? 1.302 -5.262 -20.875 1 93.19 64 GLU B CA 1
ATOM 1982 C C . GLU B 1 64 ? 0.301 -4.656 -19.906 1 93.19 64 GLU B C 1
ATOM 1984 O O . GLU B 1 64 ? 0.676 -4.227 -18.812 1 93.19 64 GLU B O 1
ATOM 1989 N N . VAL B 1 65 ? -0.905 -4.594 -20.391 1 88.44 65 VAL B N 1
ATOM 1990 C CA . VAL B 1 65 ? -1.975 -4.172 -19.5 1 88.44 65 VAL B CA 1
ATOM 1991 C C . VAL B 1 65 ? -2.305 -5.301 -18.516 1 88.44 65 VAL B C 1
ATOM 1993 O O . VAL B 1 65 ? -2.373 -6.469 -18.906 1 88.44 65 VAL B O 1
ATOM 1996 N N . GLY B 1 66 ? -2.307 -4.938 -17.312 1 80.94 66 GLY B N 1
ATOM 1997 C CA . GLY B 1 66 ? -2.672 -5.918 -16.297 1 80.94 66 GLY B CA 1
ATOM 1998 C C . GLY B 1 66 ? -3.912 -5.535 -15.516 1 80.94 66 GLY B C 1
ATOM 1999 O O . GLY B 1 66 ? -4.262 -4.355 -15.438 1 80.94 66 GLY B O 1
ATOM 2000 N N . ALA B 1 67 ? -4.672 -6.66 -15.078 1 75.06 67 ALA B N 1
ATOM 2001 C CA . ALA B 1 67 ? -5.922 -6.348 -14.383 1 75.06 67 ALA B CA 1
ATOM 2002 C C . ALA B 1 67 ? -5.98 -7.039 -13.023 1 75.06 67 ALA B C 1
ATOM 2004 O O . ALA B 1 67 ? -7.051 -7.137 -12.422 1 75.06 67 ALA B O 1
ATOM 2005 N N . GLY B 1 68 ? -4.871 -7.531 -12.617 1 84.25 68 GLY B N 1
ATOM 2006 C CA . GLY B 1 68 ? -5.008 -8.203 -11.336 1 84.25 68 GLY B CA 1
ATOM 2007 C C . GLY B 1 68 ? -3.68 -8.648 -10.75 1 84.25 68 GLY B C 1
ATOM 2008 O O . GLY B 1 68 ? -2.619 -8.328 -11.289 1 84.25 68 GLY B O 1
ATOM 2009 N N . PHE B 1 69 ? -3.84 -9.25 -9.531 1 87.81 69 PHE B N 1
ATOM 2010 C CA . PHE B 1 69 ? -2.645 -9.773 -8.883 1 87.81 69 PHE B CA 1
ATOM 2011 C C . PHE B 1 69 ? -2.744 -11.289 -8.703 1 87.81 69 PHE B C 1
ATOM 2013 O O . PHE B 1 69 ? -3.801 -11.875 -8.938 1 87.81 69 PHE B O 1
ATOM 2020 N N . TYR B 1 70 ? -1.541 -11.867 -8.445 1 93.12 70 TYR B N 1
ATOM 2021 C CA . TYR B 1 70 ? -1.424 -13.32 -8.367 1 93.12 70 TYR B CA 1
ATOM 2022 C C . TYR B 1 70 ? -0.851 -13.742 -7.016 1 93.12 70 TYR B C 1
ATOM 2024 O O . TYR B 1 70 ? -0.019 -13.039 -6.441 1 93.12 70 TYR B O 1
ATOM 2032 N N . LEU B 1 71 ? -1.312 -14.891 -6.617 1 93.06 71 LEU B N 1
ATOM 2033 C CA . LEU B 1 71 ? -0.72 -15.617 -5.5 1 93.06 71 LEU B CA 1
ATOM 2034 C C . LEU B 1 71 ? -0.075 -16.906 -5.973 1 93.06 71 LEU B C 1
ATOM 2036 O O . LEU B 1 71 ? -0.672 -17.656 -6.754 1 93.06 71 LEU B O 1
ATOM 2040 N N . VAL B 1 72 ? 1.118 -17.125 -5.434 1 96.19 72 VAL B N 1
ATOM 2041 C CA . VAL B 1 72 ? 1.773 -18.375 -5.773 1 96.19 72 VAL B CA 1
ATOM 2042 C C . VAL B 1 72 ? 1.232 -19.5 -4.895 1 96.19 72 VAL B C 1
ATOM 2044 O O . VAL B 1 72 ? 1.562 -19.578 -3.707 1 96.19 72 VAL B O 1
ATOM 2047 N N . TYR B 1 73 ? 0.431 -20.328 -5.461 1 95.19 73 TYR B N 1
ATOM 2048 C CA . TYR B 1 73 ? -0.129 -21.469 -4.746 1 95.19 73 TYR B CA 1
ATOM 2049 C C . TYR B 1 73 ? 0.876 -22.609 -4.668 1 95.19 73 TYR B C 1
ATOM 2051 O O . TYR B 1 73 ? 1.092 -23.188 -3.6 1 95.19 73 TYR B O 1
ATOM 2059 N N . GLU B 1 74 ? 1.381 -22.875 -5.754 1 96.12 74 GLU B N 1
ATOM 2060 C CA . GLU B 1 74 ? 2.418 -23.891 -5.891 1 96.12 74 GLU B CA 1
ATOM 2061 C C . GLU B 1 74 ? 3.416 -23.531 -6.984 1 96.12 74 GLU B C 1
ATOM 2063 O O . GLU B 1 74 ? 3.029 -23 -8.031 1 96.12 74 GLU B O 1
ATOM 2068 N N . GLY B 1 75 ? 4.762 -23.891 -6.742 1 97.5 75 GLY B N 1
ATOM 2069 C CA . GLY B 1 75 ? 5.801 -23.578 -7.703 1 97.5 75 GLY B CA 1
ATOM 2070 C C . GLY B 1 75 ? 6.539 -22.297 -7.379 1 97.5 75 GLY B C 1
ATOM 2071 O O . GLY B 1 75 ? 6.75 -21.969 -6.207 1 97.5 75 GLY B O 1
ATOM 2072 N N . SER B 1 76 ? 7.074 -21.656 -8.453 1 98.25 76 SER B N 1
ATOM 2073 C CA . SER B 1 76 ? 7.871 -20.453 -8.242 1 98.25 76 SER B CA 1
ATOM 2074 C C . SER B 1 76 ? 7.84 -19.547 -9.469 1 98.25 76 SER B C 1
ATOM 2076 O O . SER B 1 76 ? 7.645 -20.016 -10.586 1 98.25 76 SER B O 1
ATOM 2078 N N . VAL B 1 77 ? 7.957 -18.281 -9.195 1 97.81 77 VAL B N 1
ATOM 2079 C CA . VAL B 1 77 ? 7.887 -17.266 -10.234 1 97.81 77 VAL B CA 1
ATOM 2080 C C . VAL B 1 77 ? 9.07 -16.297 -10.109 1 97.81 77 VAL B C 1
ATOM 2082 O O . VAL B 1 77 ? 9.477 -15.961 -9 1 97.81 77 VAL B O 1
ATOM 2085 N N . VAL B 1 78 ? 9.609 -15.945 -11.195 1 97.5 78 VAL B N 1
ATOM 2086 C CA . VAL B 1 78 ? 10.625 -14.898 -11.203 1 97.5 78 VAL B CA 1
ATOM 2087 C C . VAL B 1 78 ? 10.055 -13.617 -11.812 1 97.5 78 VAL B C 1
ATOM 2089 O O . VAL B 1 78 ? 9.312 -13.672 -12.797 1 97.5 78 VAL B O 1
ATOM 2092 N N . ILE B 1 79 ? 10.242 -12.555 -11.109 1 94.69 79 ILE B N 1
ATOM 2093 C CA . ILE B 1 79 ? 9.906 -11.234 -11.617 1 94.69 79 ILE B CA 1
ATOM 2094 C C . ILE B 1 79 ? 11.141 -10.586 -12.25 1 94.69 79 ILE B C 1
ATOM 2096 O O . ILE B 1 79 ? 12.148 -10.391 -11.57 1 94.69 79 ILE B O 1
ATOM 2100 N N . ARG B 1 80 ? 11.031 -10.273 -13.539 1 94.31 80 ARG B N 1
ATOM 2101 C CA . ARG B 1 80 ? 12.188 -9.781 -14.281 1 94.31 80 ARG B CA 1
ATOM 2102 C C . ARG B 1 80 ? 11.875 -8.453 -14.961 1 94.31 80 ARG B C 1
ATOM 2104 O O . ARG B 1 80 ? 10.812 -8.289 -15.555 1 94.31 80 ARG B O 1
ATOM 2111 N N . SER B 1 81 ? 12.758 -7.543 -14.758 1 91.62 81 SER B N 1
ATOM 2112 C CA . SER B 1 81 ? 12.633 -6.262 -15.438 1 91.62 81 SER B CA 1
ATOM 2113 C C . SER B 1 81 ? 13.727 -6.086 -16.484 1 91.62 81 SER B C 1
ATOM 2115 O O . SER B 1 81 ? 14.836 -6.605 -16.328 1 91.62 81 SER B O 1
ATOM 2117 N N . VAL B 1 82 ? 13.352 -5.488 -17.547 1 88.25 82 VAL B N 1
ATOM 2118 C CA . VAL B 1 82 ? 14.312 -5.152 -18.594 1 88.25 82 VAL B CA 1
ATOM 2119 C C . VAL B 1 82 ? 14.391 -3.639 -18.766 1 88.25 82 VAL B C 1
ATOM 2121 O O . VAL B 1 82 ? 13.359 -2.977 -18.938 1 88.25 82 VAL B O 1
ATOM 2124 N N . ARG B 1 83 ? 15.578 -3.172 -18.578 1 81.75 83 ARG B N 1
ATOM 2125 C CA . ARG B 1 83 ? 15.828 -1.754 -18.812 1 81.75 83 ARG B CA 1
ATOM 2126 C C . ARG B 1 83 ? 17.125 -1.55 -19.594 1 81.75 83 ARG B C 1
ATOM 2128 O O . ARG B 1 83 ? 18.172 -2.064 -19.219 1 81.75 83 ARG B O 1
ATOM 2135 N N . ASP B 1 84 ? 16.953 -0.746 -20.672 1 80.5 84 ASP B N 1
ATOM 2136 C CA . ASP B 1 84 ? 18.094 -0.451 -21.531 1 80.5 84 ASP B CA 1
ATOM 2137 C C . ASP B 1 84 ? 18.812 -1.733 -21.953 1 80.5 84 ASP B C 1
ATOM 2139 O O . ASP B 1 84 ? 20.031 -1.827 -21.875 1 80.5 84 ASP B O 1
ATOM 2143 N N . GLY B 1 85 ? 18.062 -2.74 -22.234 1 81 85 GLY B N 1
ATOM 2144 C CA . GLY B 1 85 ? 18.594 -3.994 -22.75 1 81 85 GLY B CA 1
ATOM 2145 C C . GLY B 1 85 ? 19.156 -4.898 -21.672 1 81 85 GLY B C 1
ATOM 2146 O O . GLY B 1 85 ? 19.594 -6.012 -21.953 1 81 85 GLY B O 1
ATOM 2147 N N . ILE B 1 86 ? 19.203 -4.434 -20.469 1 84 86 ILE B N 1
ATOM 2148 C CA . ILE B 1 86 ? 19.719 -5.219 -19.359 1 84 86 ILE B CA 1
ATOM 2149 C C . ILE B 1 86 ? 18.562 -5.883 -18.609 1 84 86 ILE B C 1
ATOM 2151 O O . ILE B 1 86 ? 17.594 -5.219 -18.234 1 84 86 ILE B O 1
ATOM 2155 N N . GLU B 1 87 ? 18.719 -7.145 -18.375 1 88.31 87 GLU B N 1
ATOM 2156 C CA . GLU B 1 87 ? 17.719 -7.914 -17.641 1 88.31 87 GLU B CA 1
ATOM 2157 C C . GLU B 1 87 ? 18.125 -8.062 -16.172 1 88.31 87 GLU B C 1
ATOM 2159 O O . GLU B 1 87 ? 19.266 -8.367 -15.859 1 88.31 87 GLU B O 1
ATOM 2164 N N . LEU B 1 88 ? 17.203 -7.781 -15.289 1 88.06 88 LEU B N 1
ATOM 2165 C CA . LEU B 1 88 ? 17.438 -7.922 -13.859 1 88.06 88 LEU B CA 1
ATOM 2166 C C . LEU B 1 88 ? 16.297 -8.703 -13.195 1 88.06 88 LEU B C 1
ATOM 2168 O O . LEU B 1 88 ? 15.133 -8.359 -13.367 1 88.06 88 LEU B O 1
ATOM 2172 N N . ASP B 1 89 ? 16.688 -9.758 -12.523 1 89.94 89 ASP B N 1
ATOM 2173 C CA . ASP B 1 89 ? 15.719 -10.445 -11.68 1 89.94 89 ASP B CA 1
ATOM 2174 C C . ASP B 1 89 ? 15.461 -9.664 -10.391 1 89.94 89 ASP B C 1
ATOM 2176 O O . ASP B 1 89 ? 16.344 -9.547 -9.547 1 89.94 89 ASP B O 1
ATOM 2180 N N . LEU B 1 90 ? 14.258 -9.227 -10.328 1 85.75 90 LEU B N 1
ATOM 2181 C CA . LEU B 1 90 ? 13.906 -8.383 -9.188 1 85.75 90 LEU B CA 1
ATOM 2182 C C . LEU B 1 90 ? 13.531 -9.227 -7.977 1 85.75 90 LEU B C 1
ATOM 2184 O O . LEU B 1 90 ? 13.75 -8.82 -6.836 1 85.75 90 LEU B O 1
ATOM 2188 N N . ALA B 1 91 ? 12.859 -10.336 -8.234 1 88.38 91 ALA B N 1
ATOM 2189 C CA . ALA B 1 91 ? 12.375 -11.164 -7.133 1 88.38 91 ALA B CA 1
ATOM 2190 C C . ALA B 1 91 ? 12.164 -12.602 -7.582 1 88.38 91 ALA B C 1
ATOM 2192 O O . ALA B 1 91 ? 11.844 -12.859 -8.75 1 88.38 91 ALA B O 1
ATOM 2193 N N . HIS B 1 92 ? 12.445 -13.438 -6.691 1 94.81 92 HIS B N 1
ATOM 2194 C CA . HIS B 1 92 ? 12.047 -14.836 -6.793 1 94.81 92 HIS B CA 1
ATOM 2195 C C . HIS B 1 92 ? 10.969 -15.18 -5.773 1 94.81 92 HIS B C 1
ATOM 2197 O O . HIS B 1 92 ? 11.195 -15.094 -4.566 1 94.81 92 HIS B O 1
ATOM 2203 N N . LEU B 1 93 ? 9.875 -15.57 -6.262 1 95.12 93 LEU B N 1
ATOM 2204 C CA . LEU B 1 93 ? 8.695 -15.719 -5.414 1 95.12 93 LEU B CA 1
ATOM 2205 C C . LEU B 1 93 ? 8.25 -17.172 -5.363 1 95.12 93 LEU B C 1
ATOM 2207 O O . LEU B 1 93 ? 8.164 -17.844 -6.398 1 95.12 93 LEU B O 1
ATOM 2211 N N . ASP B 1 94 ? 7.977 -17.562 -4.156 1 96.31 94 ASP B N 1
ATOM 2212 C CA . ASP B 1 94 ? 7.543 -18.938 -3.941 1 96.31 94 ASP B CA 1
ATOM 2213 C C . ASP B 1 94 ? 6.176 -18.984 -3.266 1 96.31 94 ASP B C 1
ATOM 2215 O O . ASP B 1 94 ? 5.461 -17.984 -3.23 1 96.31 94 ASP B O 1
ATOM 2219 N N . ARG B 1 95 ? 5.812 -20.188 -2.883 1 94.94 95 ARG B N 1
ATOM 2220 C CA . ARG B 1 95 ? 4.5 -20.422 -2.291 1 94.94 95 ARG B CA 1
ATOM 2221 C C . ARG B 1 95 ? 4.156 -19.344 -1.273 1 94.94 95 ARG B C 1
ATOM 2223 O O . ARG B 1 95 ? 5.004 -18.938 -0.477 1 94.94 95 ARG B O 1
ATOM 2230 N N . HIS B 1 96 ? 2.947 -18.766 -1.381 1 92.56 96 HIS B N 1
ATOM 2231 C CA . HIS B 1 96 ? 2.338 -17.797 -0.482 1 92.56 96 HIS B CA 1
ATOM 2232 C C . HIS B 1 96 ? 2.734 -16.375 -0.861 1 92.56 96 HIS B C 1
ATOM 2234 O O . HIS B 1 96 ? 2.186 -15.406 -0.324 1 92.56 96 HIS B O 1
ATOM 2240 N N . ALA B 1 97 ? 3.662 -16.234 -1.785 1 90.56 97 ALA B N 1
ATOM 2241 C CA . ALA B 1 97 ? 4.008 -14.891 -2.258 1 90.56 97 ALA B CA 1
ATOM 2242 C C . ALA B 1 97 ? 2.951 -14.359 -3.221 1 90.56 97 ALA B C 1
ATOM 2244 O O . ALA B 1 97 ? 2.213 -15.133 -3.834 1 90.56 97 ALA B O 1
ATOM 2245 N N . PHE B 1 98 ? 2.83 -13.07 -3.246 1 89.06 98 PHE B N 1
ATOM 2246 C CA . PHE B 1 98 ? 1.928 -12.461 -4.223 1 89.06 98 PHE B CA 1
ATOM 2247 C C . PHE B 1 98 ? 2.645 -11.391 -5.031 1 89.06 98 PHE B C 1
ATOM 2249 O O . PHE B 1 98 ? 3.674 -10.867 -4.602 1 89.06 98 PHE B O 1
ATOM 2256 N N . PHE B 1 99 ? 2.158 -11.133 -6.234 1 90.38 99 PHE B N 1
ATOM 2257 C CA . PHE B 1 99 ? 2.764 -10.156 -7.129 1 90.38 99 PHE B CA 1
ATOM 2258 C C . PHE B 1 99 ? 1.727 -9.578 -8.086 1 90.38 99 PHE B C 1
ATOM 2260 O O . PHE B 1 99 ? 0.66 -10.172 -8.281 1 90.38 99 PHE B O 1
ATOM 2267 N N . GLY B 1 100 ? 2.088 -8.445 -8.664 1 87.75 100 GLY B N 1
ATOM 2268 C CA . GLY B 1 100 ? 1.229 -7.809 -9.648 1 87.75 100 GLY B CA 1
ATOM 2269 C C . GLY B 1 100 ? 0.201 -6.879 -9.039 1 87.75 100 GLY B C 1
ATOM 2270 O O . GLY B 1 100 ? -0.789 -6.527 -9.68 1 87.75 100 GLY B O 1
ATOM 2271 N N . GLU B 1 101 ? 0.425 -6.484 -7.859 1 83.19 101 GLU B N 1
ATOM 2272 C CA . GLU B 1 101 ? -0.574 -5.738 -7.102 1 83.19 101 GLU B CA 1
ATOM 2273 C C . GLU B 1 101 ? -0.713 -4.312 -7.625 1 83.19 101 GLU B C 1
ATOM 2275 O O . GLU B 1 101 ? -1.743 -3.666 -7.414 1 83.19 101 GLU B O 1
ATOM 2280 N N . LEU B 1 102 ? 0.307 -3.814 -8.273 1 80.69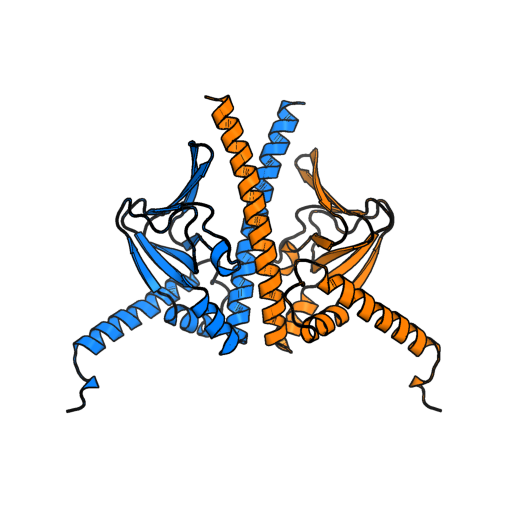 102 LEU B N 1
ATOM 2281 C CA . LEU B 1 102 ? 0.233 -2.473 -8.844 1 80.69 102 LEU B CA 1
ATOM 2282 C C . LEU B 1 102 ? -0.963 -2.344 -9.781 1 80.69 102 LEU B C 1
ATOM 2284 O O . LEU B 1 102 ? -1.692 -1.351 -9.727 1 80.69 102 LEU B O 1
ATOM 2288 N N . SER B 1 103 ? -1.186 -3.365 -10.523 1 83.19 103 SER B N 1
ATOM 2289 C CA . SER B 1 103 ? -2.238 -3.34 -11.531 1 83.19 103 SER B CA 1
ATOM 2290 C C . SER B 1 103 ? -3.619 -3.434 -10.891 1 83.19 103 SER B C 1
ATOM 2292 O O . SER B 1 103 ? -4.629 -3.125 -11.531 1 83.19 103 SER B O 1
ATOM 2294 N N . LEU B 1 104 ? -3.693 -3.857 -9.727 1 83 104 LEU B N 1
ATOM 2295 C CA . LEU B 1 104 ? -4.969 -3.947 -9.023 1 83 104 LEU B CA 1
ATOM 2296 C C . LEU B 1 104 ? -5.484 -2.561 -8.648 1 83 104 LEU B C 1
ATOM 2298 O O . LEU B 1 104 ? -6.695 -2.33 -8.617 1 83 104 LEU B O 1
ATOM 2302 N N . PHE B 1 105 ? -4.543 -1.657 -8.414 1 82.94 105 PHE B N 1
ATOM 2303 C CA . PHE B 1 105 ? -4.93 -0.373 -7.844 1 82.94 105 PHE B CA 1
ATOM 2304 C C . PHE B 1 105 ? -4.746 0.749 -8.859 1 82.94 105 PHE B C 1
ATOM 2306 O O . PHE B 1 105 ? -5.266 1.853 -8.672 1 82.94 105 PHE B O 1
ATOM 2313 N N . THR B 1 106 ? -4.012 0.443 -9.844 1 81.19 106 THR B N 1
ATOM 2314 C CA . THR B 1 106 ? -3.709 1.474 -10.828 1 81.19 106 THR B CA 1
ATOM 2315 C C . THR B 1 106 ? -3.953 0.958 -12.242 1 81.19 106 THR B C 1
ATOM 2317 O O . THR B 1 106 ? -4.133 -0.245 -12.445 1 81.19 106 THR B O 1
ATOM 2320 N N . GLU B 1 107 ? -4.051 1.89 -13.102 1 81.19 107 GLU B N 1
ATOM 2321 C CA . GLU B 1 107 ? -4.199 1.522 -14.508 1 81.19 107 GLU B CA 1
ATOM 2322 C C . GLU B 1 107 ? -2.844 1.454 -15.203 1 81.19 107 GLU B C 1
ATOM 2324 O O . GLU B 1 107 ? -2.773 1.468 -16.438 1 81.19 107 GLU B O 1
ATOM 2329 N N . GLU B 1 108 ? -1.908 1.37 -14.43 1 82.94 108 GLU B N 1
ATOM 2330 C CA . GLU B 1 108 ? -0.56 1.338 -14.992 1 82.94 108 GLU B CA 1
ATOM 2331 C C . GLU B 1 108 ? -0.262 -0.011 -15.641 1 82.94 108 GLU B C 1
ATOM 2333 O O . GLU B 1 108 ? -0.796 -1.039 -15.219 1 82.94 108 GLU B O 1
ATOM 2338 N N . ARG B 1 109 ? 0.541 0.062 -16.641 1 89.56 109 ARG B N 1
ATOM 2339 C CA . ARG B 1 109 ? 0.993 -1.157 -17.297 1 89.56 109 ARG B CA 1
ATOM 2340 C C . ARG B 1 109 ? 1.978 -1.924 -16.422 1 89.56 109 ARG B C 1
ATOM 2342 O O . ARG B 1 109 ? 2.559 -1.36 -15.5 1 89.56 109 ARG B O 1
ATOM 2349 N N . ARG B 1 110 ? 2.109 -3.211 -16.766 1 91.75 110 ARG B N 1
ATOM 2350 C CA . ARG B 1 110 ? 3.055 -4.043 -16.031 1 91.75 110 ARG B CA 1
ATOM 2351 C C . ARG B 1 110 ? 4.457 -3.445 -16.062 1 91.75 110 ARG B C 1
ATOM 2353 O O . ARG B 1 110 ? 4.949 -3.066 -17.141 1 91.75 110 ARG B O 1
ATOM 2360 N N . THR B 1 111 ? 5.094 -3.375 -14.961 1 86.94 111 THR B N 1
ATOM 2361 C CA . THR B 1 111 ? 6.398 -2.729 -14.859 1 86.94 111 THR B CA 1
ATOM 2362 C C . THR B 1 111 ? 7.523 -3.756 -14.977 1 86.94 111 THR B C 1
ATOM 2364 O O . THR B 1 111 ? 8.695 -3.391 -15.094 1 86.94 111 THR B O 1
ATOM 2367 N N . ALA B 1 112 ? 7.191 -4.961 -14.852 1 91.75 112 ALA B N 1
ATOM 2368 C CA . ALA B 1 112 ? 8.109 -6.094 -14.969 1 91.75 112 ALA B CA 1
ATOM 2369 C C . ALA B 1 112 ? 7.391 -7.316 -15.531 1 91.75 112 ALA B C 1
ATOM 2371 O O . ALA B 1 112 ? 6.16 -7.336 -15.633 1 91.75 112 ALA B O 1
ATOM 2372 N N . SER B 1 113 ? 8.164 -8.203 -15.977 1 95.56 113 SER B N 1
ATOM 2373 C CA . SER B 1 113 ? 7.617 -9.469 -16.453 1 95.56 113 SER B CA 1
ATOM 2374 C C . SER B 1 113 ? 7.641 -10.523 -15.344 1 95.56 113 SER B C 1
ATOM 2376 O O . SER B 1 113 ? 8.453 -10.445 -14.422 1 95.56 113 SER B O 1
ATOM 2378 N N . ALA B 1 114 ? 6.762 -11.461 -15.453 1 97 114 ALA B N 1
ATOM 2379 C CA . ALA B 1 114 ? 6.719 -12.602 -14.547 1 97 114 ALA B CA 1
ATOM 2380 C C . ALA B 1 114 ? 6.746 -13.914 -15.328 1 97 114 ALA B C 1
ATOM 2382 O O . ALA B 1 114 ? 6.012 -14.086 -16.297 1 97 114 ALA B O 1
ATOM 2383 N N . PHE B 1 115 ? 7.609 -14.789 -14.867 1 98 115 PHE B N 1
ATOM 2384 C CA . PHE B 1 115 ? 7.762 -16.094 -15.508 1 98 115 PHE B CA 1
ATOM 2385 C C . PHE B 1 115 ? 7.695 -17.219 -14.484 1 98 115 PHE B C 1
ATOM 2387 O O . PHE B 1 115 ? 8.227 -17.078 -13.375 1 98 115 PHE B O 1
ATOM 2394 N N . ALA B 1 116 ? 7.102 -18.328 -14.969 1 98.25 116 ALA B N 1
ATOM 2395 C CA . ALA B 1 116 ? 7.156 -19.516 -14.133 1 98.25 116 ALA B CA 1
ATOM 2396 C C . ALA B 1 116 ? 8.523 -20.188 -14.219 1 98.25 116 ALA B C 1
ATOM 2398 O O . ALA B 1 116 ? 9.031 -20.422 -15.32 1 98.25 116 ALA B O 1
ATOM 2399 N N . LEU B 1 117 ? 9.102 -20.453 -13.055 1 98.06 117 LEU B N 1
ATOM 2400 C CA . LEU B 1 117 ? 10.414 -21.078 -13.031 1 98.06 117 LEU B CA 1
ATOM 2401 C C . LEU B 1 117 ? 10.289 -22.594 -13.047 1 98.06 117 LEU B C 1
ATOM 2403 O O . LEU B 1 117 ? 11.266 -23.312 -13.297 1 98.06 117 LEU B O 1
ATOM 2407 N N . GLU B 1 118 ? 9.227 -23.141 -12.773 1 98.12 118 GLU B N 1
ATOM 2408 C CA . GLU B 1 118 ? 8.812 -24.547 -12.758 1 98.12 118 GLU B CA 1
ATOM 2409 C C . GLU B 1 118 ? 7.305 -24.672 -12.961 1 98.12 118 GLU B C 1
ATOM 2411 O O . GLU B 1 118 ? 6.617 -23.672 -13.211 1 98.12 118 GLU B O 1
ATOM 2416 N N . LYS B 1 119 ? 6.887 -25.953 -12.992 1 97.88 119 LYS B N 1
ATOM 2417 C CA . LYS B 1 119 ? 5.438 -26.109 -12.977 1 97.88 119 LYS B CA 1
ATOM 2418 C C . LYS B 1 119 ? 4.82 -25.312 -11.82 1 97.88 119 LYS B C 1
ATOM 2420 O O . LYS B 1 119 ? 5.156 -25.562 -10.656 1 97.88 119 LYS B O 1
ATOM 2425 N N . THR B 1 120 ? 4.016 -24.312 -12.195 1 97.38 120 THR B N 1
ATOM 2426 C CA . THR B 1 120 ? 3.545 -23.344 -11.211 1 97.38 120 THR B CA 1
ATOM 2427 C C . THR B 1 120 ? 2.029 -23.188 -11.289 1 97.38 120 THR B C 1
ATOM 2429 O O . THR B 1 120 ? 1.462 -23.125 -12.383 1 97.38 120 THR B O 1
ATOM 2432 N N . THR B 1 121 ? 1.346 -23.25 -10.188 1 96.81 121 THR B N 1
ATOM 2433 C CA . THR B 1 121 ? -0.067 -22.922 -10.055 1 96.81 121 THR B CA 1
ATOM 2434 C C . THR B 1 121 ? -0.24 -21.578 -9.352 1 96.81 121 THR B C 1
ATOM 2436 O O . THR B 1 121 ? 0.275 -21.375 -8.25 1 96.81 121 THR B O 1
ATOM 2439 N N . LEU B 1 122 ? -0.942 -20.672 -10.039 1 95.56 122 LEU B N 1
ATOM 2440 C CA . LEU B 1 122 ? -1.201 -19.344 -9.492 1 95.56 122 LEU B CA 1
ATOM 2441 C C . LEU B 1 122 ? -2.691 -19.141 -9.242 1 95.56 122 LEU B C 1
ATOM 2443 O O . LEU B 1 122 ? -3.527 -19.688 -9.969 1 95.56 122 LEU B O 1
ATOM 2447 N N . LEU B 1 123 ? -2.941 -18.406 -8.195 1 93 123 LEU B N 1
ATOM 2448 C CA . LEU B 1 123 ? -4.289 -17.906 -7.949 1 93 123 LEU B CA 1
ATOM 2449 C C . LEU B 1 123 ? -4.406 -16.438 -8.344 1 93 123 LEU B C 1
ATOM 2451 O O . LEU B 1 123 ? -3.709 -15.586 -7.793 1 93 123 LEU B O 1
ATOM 2455 N N . GLY B 1 124 ? -5.266 -16.156 -9.266 1 91.44 124 GLY B N 1
ATOM 2456 C CA . GLY B 1 124 ? -5.438 -14.797 -9.766 1 91.44 124 GLY B CA 1
ATOM 2457 C C . GLY B 1 124 ? -6.629 -14.086 -9.156 1 91.44 124 GLY B C 1
ATOM 2458 O O . GLY B 1 124 ? -7.676 -14.703 -8.93 1 91.44 124 GLY B O 1
ATOM 2459 N N . PHE B 1 125 ? -6.402 -12.852 -8.805 1 87.12 125 PHE B N 1
ATOM 2460 C CA . PHE B 1 125 ? -7.434 -11.938 -8.336 1 87.12 125 PHE B CA 1
ATOM 2461 C C . PHE B 1 125 ? -7.43 -10.656 -9.164 1 87.12 125 PHE B C 1
ATOM 2463 O O . PHE B 1 125 ? -6.422 -9.953 -9.219 1 87.12 125 PHE B O 1
ATOM 2470 N N . PHE B 1 126 ? -8.609 -10.32 -9.781 1 88.56 126 PHE B N 1
ATOM 2471 C CA . PHE B 1 126 ? -8.609 -9.266 -10.789 1 88.56 126 PHE B CA 1
ATOM 2472 C C . PHE B 1 126 ? -9.492 -8.102 -10.352 1 88.56 126 PHE B C 1
ATOM 2474 O O . PHE B 1 126 ? -10.289 -8.234 -9.422 1 88.56 126 PHE B O 1
ATOM 2481 N N . GLN B 1 127 ? -9.266 -7 -10.992 1 87.88 127 GLN B N 1
ATOM 2482 C CA . GLN B 1 127 ? -9.914 -5.738 -10.641 1 87.88 127 GLN B CA 1
ATOM 2483 C C . GLN B 1 127 ? -11.43 -5.871 -10.664 1 87.88 127 GLN B C 1
ATOM 2485 O O . GLN B 1 127 ? -12.117 -5.398 -9.758 1 87.88 127 GLN B O 1
ATOM 2490 N N . PRO B 1 128 ? -12.055 -6.496 -11.664 1 87.5 128 PRO B N 1
ATOM 2491 C CA . PRO B 1 128 ? -13.516 -6.617 -11.664 1 87.5 128 PRO B CA 1
ATOM 2492 C C . PRO B 1 128 ? -14.039 -7.398 -10.461 1 87.5 128 PRO B C 1
ATOM 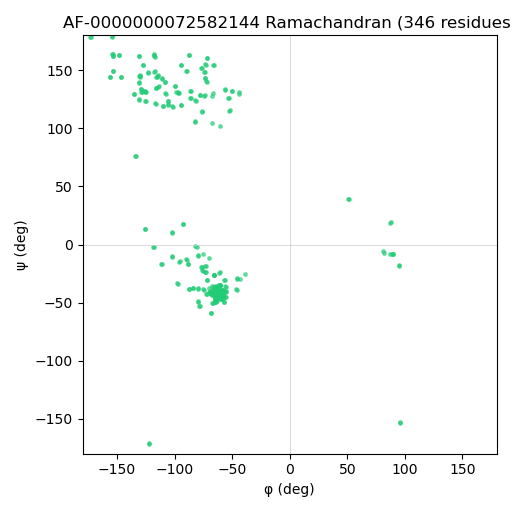2494 O O . PRO B 1 128 ? -15.133 -7.113 -9.969 1 87.5 128 PRO B O 1
ATOM 2497 N N . ASP B 1 129 ? -13.258 -8.383 -10.055 1 87.25 129 ASP B N 1
ATOM 2498 C CA . ASP B 1 129 ? -13.656 -9.164 -8.883 1 87.25 129 ASP B CA 1
ATOM 2499 C C . ASP B 1 129 ? -13.672 -8.297 -7.629 1 87.25 129 ASP B C 1
ATOM 2501 O O . ASP B 1 129 ? -14.625 -8.352 -6.844 1 87.25 129 ASP B O 1
ATOM 2505 N N . LEU B 1 130 ? -12.633 -7.527 -7.434 1 86.44 130 LEU B N 1
ATOM 2506 C CA . LEU B 1 130 ? -12.555 -6.629 -6.285 1 86.44 130 LEU B CA 1
ATOM 2507 C C . LEU B 1 130 ? -13.68 -5.605 -6.32 1 86.44 130 LEU B C 1
ATOM 2509 O O . LEU B 1 130 ? -14.328 -5.348 -5.301 1 86.44 130 LEU B O 1
ATOM 2513 N N . LYS B 1 131 ? -13.875 -5.055 -7.453 1 88.38 131 LYS B N 1
ATOM 2514 C CA . LYS B 1 131 ? -14.938 -4.066 -7.609 1 88.38 131 LYS B CA 1
ATOM 2515 C C . LYS B 1 131 ? -16.297 -4.656 -7.23 1 88.38 131 LYS B C 1
ATOM 2517 O O . LYS B 1 131 ? -17.094 -4.008 -6.547 1 88.38 131 LYS B O 1
ATOM 2522 N N . GLU B 1 132 ? -16.5 -5.832 -7.695 1 90.62 132 GLU B N 1
ATOM 2523 C CA . GLU B 1 132 ? -17.766 -6.504 -7.395 1 90.62 132 GLU B CA 1
ATOM 2524 C C . GLU B 1 132 ? -17.938 -6.691 -5.891 1 90.62 132 GLU B C 1
ATOM 2526 O O . GLU B 1 132 ? -19.016 -6.414 -5.344 1 90.62 132 GLU B O 1
ATOM 2531 N N . ILE B 1 133 ? -16.938 -7.105 -5.238 1 89.44 133 ILE B N 1
ATOM 2532 C CA . ILE B 1 133 ? -17.016 -7.367 -3.805 1 89.44 133 ILE B CA 1
ATOM 2533 C C . ILE B 1 133 ? -17.234 -6.055 -3.053 1 89.44 133 ILE B C 1
ATOM 2535 O O . ILE B 1 133 ? -18.062 -5.988 -2.137 1 89.44 133 ILE B O 1
ATOM 2539 N N . ILE B 1 134 ? -16.531 -5.082 -3.434 1 89.5 134 ILE B N 1
ATOM 2540 C CA . ILE B 1 134 ? -16.641 -3.781 -2.785 1 89.5 134 ILE B CA 1
ATOM 2541 C C . ILE B 1 134 ? -18.062 -3.242 -2.936 1 89.5 134 ILE B C 1
ATOM 2543 O O . ILE B 1 134 ? -18.594 -2.604 -2.023 1 89.5 134 ILE B O 1
ATOM 2547 N N . GLU B 1 135 ? -18.656 -3.5 -4 1 91.06 135 GLU B N 1
ATOM 2548 C CA . GLU B 1 135 ? -20 -2.984 -4.289 1 91.06 135 GLU B CA 1
ATOM 2549 C C . GLU B 1 135 ? -21.078 -3.811 -3.588 1 91.06 135 GLU B C 1
ATOM 2551 O O . GLU B 1 135 ? -22.047 -3.262 -3.082 1 91.06 135 GLU B O 1
ATOM 2556 N N . THR B 1 136 ? -20.891 -5.102 -3.531 1 92.06 136 THR B N 1
ATOM 2557 C CA . THR B 1 136 ? -21.953 -5.984 -3.062 1 92.06 136 THR B CA 1
ATOM 2558 C C . THR B 1 136 ? -21.766 -6.336 -1.59 1 92.06 136 THR B C 1
ATOM 2560 O O . THR B 1 136 ? -22.734 -6.57 -0.866 1 92.06 136 THR B O 1
ATOM 2563 N N . LYS B 1 137 ? -20.578 -6.441 -1.193 1 93.12 137 LYS B N 1
ATOM 2564 C CA . LYS B 1 137 ? -20.234 -6.801 0.18 1 93.12 137 LYS B CA 1
ATOM 2565 C C . LYS B 1 137 ? -19.141 -5.887 0.737 1 93.12 137 LYS B C 1
ATOM 2567 O O . LYS B 1 137 ? -18.016 -6.324 0.969 1 93.12 137 LYS B O 1
ATOM 2572 N N . PRO B 1 138 ? -19.547 -4.688 1.093 1 93.5 138 PRO B N 1
ATOM 2573 C CA . PRO B 1 138 ? -18.562 -3.666 1.447 1 93.5 138 PRO B CA 1
ATOM 2574 C C . PRO B 1 138 ? -17.703 -4.066 2.646 1 93.5 138 PRO B C 1
ATOM 2576 O O . PRO B 1 138 ? -16.516 -3.74 2.695 1 93.5 138 PRO B O 1
ATOM 2579 N N . ARG B 1 139 ? -18.266 -4.77 3.588 1 91.38 139 ARG B N 1
ATOM 2580 C CA . ARG B 1 139 ? -17.484 -5.156 4.762 1 91.38 139 ARG B CA 1
ATOM 2581 C C . ARG B 1 139 ? -16.391 -6.152 4.395 1 91.38 139 ARG B C 1
ATOM 2583 O O . ARG B 1 139 ? -15.281 -6.082 4.914 1 91.38 139 ARG B O 1
ATOM 2590 N N . ILE B 1 140 ? -16.688 -7 3.486 1 89.94 140 ILE B N 1
ATOM 2591 C CA . ILE B 1 140 ? -15.703 -7.945 2.984 1 89.94 140 ILE B CA 1
ATOM 2592 C C . ILE B 1 140 ? -14.641 -7.199 2.174 1 89.94 140 ILE B C 1
ATOM 2594 O O . ILE B 1 140 ? -13.453 -7.488 2.283 1 89.94 140 ILE B O 1
ATOM 2598 N N . GLY B 1 141 ? -15.141 -6.25 1.396 1 91 141 GLY B N 1
ATOM 2599 C CA . GLY B 1 141 ? -14.219 -5.41 0.65 1 91 141 GLY B CA 1
ATOM 2600 C C . GLY B 1 141 ? -13.219 -4.688 1.535 1 91 141 GLY B C 1
ATOM 2601 O O . GLY B 1 141 ? -12.031 -4.629 1.22 1 91 141 GLY B O 1
ATOM 2602 N N . ILE B 1 142 ? -13.695 -4.234 2.607 1 92.5 142 ILE B N 1
ATOM 2603 C CA . ILE B 1 142 ? -12.867 -3.521 3.57 1 92.5 142 ILE B CA 1
ATOM 2604 C C . ILE B 1 142 ? -11.805 -4.469 4.137 1 92.5 142 ILE B C 1
ATOM 2606 O O . ILE B 1 142 ? -10.633 -4.113 4.223 1 92.5 142 ILE B O 1
ATOM 2610 N N . GLU B 1 143 ? -12.188 -5.602 4.469 1 89.75 143 GLU B N 1
ATOM 2611 C CA . GLU B 1 143 ? -11.25 -6.574 5.02 1 89.75 143 GLU B CA 1
ATOM 2612 C C . GLU B 1 143 ? -10.148 -6.906 4.016 1 89.75 143 GLU B C 1
ATOM 2614 O O . GLU B 1 143 ? -8.977 -6.996 4.383 1 89.75 143 GLU B O 1
ATOM 2619 N N . ILE B 1 144 ? -10.5 -7.043 2.83 1 87.81 144 ILE B N 1
ATOM 2620 C CA . ILE B 1 144 ? -9.547 -7.359 1.769 1 87.81 144 ILE B CA 1
ATOM 2621 C C . ILE B 1 144 ? -8.57 -6.203 1.587 1 87.81 144 ILE B C 1
ATOM 2623 O O . ILE B 1 144 ? -7.355 -6.402 1.583 1 87.81 144 ILE B O 1
ATOM 2627 N N . LEU B 1 145 ? -9.109 -5.035 1.472 1 89.88 145 LEU B N 1
ATOM 2628 C CA . LEU B 1 145 ? -8.289 -3.852 1.239 1 89.88 145 LEU B CA 1
ATOM 2629 C C . LEU B 1 145 ? -7.352 -3.598 2.418 1 89.88 145 LEU B C 1
ATOM 2631 O O . LEU B 1 145 ? -6.191 -3.225 2.227 1 89.88 145 LEU B O 1
ATOM 2635 N N . MET B 1 146 ? -7.883 -3.779 3.576 1 88.5 146 MET B N 1
ATOM 2636 C CA . MET B 1 146 ? -7.055 -3.611 4.77 1 88.5 146 MET B CA 1
ATOM 2637 C C . MET B 1 146 ? -5.887 -4.594 4.762 1 88.5 146 MET B C 1
ATOM 2639 O O . MET B 1 146 ? -4.75 -4.215 5.051 1 88.5 146 MET B O 1
ATOM 2643 N N . SER B 1 147 ? -6.172 -5.777 4.473 1 86.62 147 SER B N 1
ATOM 2644 C CA . SER B 1 147 ? -5.141 -6.809 4.438 1 86.62 147 SER B CA 1
ATOM 2645 C C . SER B 1 147 ? -4.102 -6.516 3.361 1 86.62 147 SER B C 1
ATOM 2647 O O . SER B 1 147 ? -2.896 -6.594 3.613 1 86.62 147 SER B O 1
ATOM 2649 N N . LEU B 1 148 ? -4.57 -6.188 2.195 1 86.31 148 LEU B N 1
ATOM 2650 C CA . LEU B 1 148 ? -3.664 -5.848 1.103 1 86.31 148 LEU B CA 1
ATOM 2651 C C . LEU B 1 148 ? -2.811 -4.637 1.46 1 86.31 148 LEU B C 1
ATOM 2653 O O . LEU B 1 148 ? -1.601 -4.637 1.226 1 86.31 148 LEU B O 1
ATOM 2657 N N . SER B 1 149 ? -3.443 -3.633 1.99 1 89.06 149 SER B N 1
ATOM 2658 C CA . SER B 1 149 ? -2.729 -2.424 2.385 1 89.06 149 SER B CA 1
ATOM 2659 C C . SER B 1 149 ? -1.626 -2.736 3.393 1 89.06 149 SER B C 1
ATOM 2661 O O . SER B 1 149 ? -0.514 -2.215 3.285 1 89.06 149 SER B O 1
ATOM 2663 N N . THR B 1 150 ? -1.946 -3.564 4.328 1 86.88 150 THR B N 1
ATOM 2664 C CA . THR B 1 150 ? -0.981 -3.949 5.352 1 86.88 150 THR B CA 1
ATOM 2665 C C . THR B 1 150 ? 0.244 -4.605 4.723 1 86.88 150 THR B C 1
ATOM 2667 O O . THR B 1 150 ? 1.38 -4.234 5.027 1 86.88 150 THR B O 1
ATOM 2670 N N . VAL B 1 151 ? 0.028 -5.465 3.857 1 84.19 151 VAL B N 1
ATOM 2671 C CA . VAL B 1 151 ? 1.126 -6.191 3.229 1 84.19 151 VAL B CA 1
ATOM 2672 C C . VAL B 1 151 ? 1.938 -5.242 2.348 1 84.19 151 VAL B C 1
ATOM 2674 O O . VAL B 1 151 ? 3.17 -5.305 2.332 1 84.19 151 VAL B O 1
ATOM 2677 N N . ILE B 1 152 ? 1.253 -4.41 1.627 1 87.69 152 ILE B N 1
ATOM 2678 C CA . ILE B 1 152 ? 1.931 -3.484 0.727 1 87.69 152 ILE B CA 1
ATOM 2679 C C . ILE B 1 152 ? 2.803 -2.525 1.534 1 87.69 152 ILE B C 1
ATOM 2681 O O . ILE B 1 152 ? 3.934 -2.229 1.145 1 87.69 152 ILE B O 1
ATOM 2685 N N . VAL B 1 153 ? 2.252 -2.041 2.578 1 88.19 153 VAL B N 1
ATOM 2686 C CA . VAL B 1 153 ? 2.996 -1.122 3.432 1 88.19 153 VAL B CA 1
ATOM 2687 C C . VAL B 1 153 ? 4.223 -1.829 4.008 1 88.19 153 VAL B C 1
ATOM 2689 O O . VAL B 1 153 ? 5.301 -1.237 4.105 1 88.19 153 VAL B O 1
ATOM 2692 N N . GLU B 1 154 ? 4.07 -3.055 4.41 1 86.19 154 GLU B N 1
ATOM 2693 C CA . GLU B 1 154 ? 5.188 -3.834 4.934 1 86.19 154 GLU B CA 1
ATOM 2694 C C . GLU B 1 154 ? 6.262 -4.043 3.869 1 86.19 154 GLU B C 1
ATOM 2696 O O . GLU B 1 154 ? 7.457 -3.951 4.16 1 86.19 154 GLU B O 1
ATOM 2701 N N . ARG B 1 155 ? 5.812 -4.336 2.727 1 84.88 155 ARG B N 1
ATOM 2702 C CA . ARG B 1 155 ? 6.754 -4.496 1.622 1 84.88 155 ARG B CA 1
ATOM 2703 C C . ARG B 1 155 ? 7.492 -3.193 1.34 1 84.88 155 ARG B C 1
ATOM 2705 O O . ARG B 1 155 ? 8.695 -3.199 1.09 1 84.88 155 ARG B O 1
ATOM 2712 N N . LEU B 1 156 ? 6.789 -2.125 1.307 1 87.19 156 LEU B N 1
ATOM 2713 C CA . LEU B 1 156 ? 7.398 -0.814 1.106 1 87.19 156 LEU B CA 1
ATOM 2714 C C . LEU B 1 156 ? 8.438 -0.528 2.182 1 87.19 156 LEU B C 1
ATOM 2716 O O . LEU B 1 156 ? 9.531 -0.04 1.882 1 87.19 156 LEU B O 1
ATOM 2720 N N . HIS B 1 157 ? 8.023 -0.872 3.38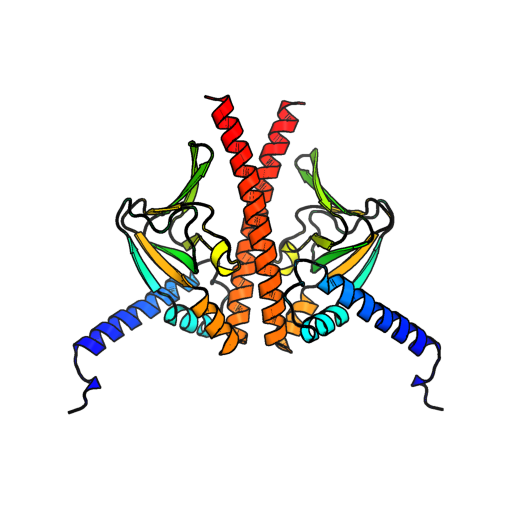7 1 85.5 157 HIS B N 1
ATOM 2721 C CA . HIS B 1 157 ? 8.953 -0.678 4.496 1 85.5 157 HIS B CA 1
ATOM 2722 C C . HIS B 1 157 ? 10.219 -1.499 4.305 1 85.5 157 HIS B C 1
ATOM 2724 O O . HIS B 1 157 ? 11.328 -0.993 4.496 1 85.5 157 HIS B O 1
ATOM 2730 N N . ARG B 1 158 ? 10.062 -2.689 3.908 1 84.31 158 ARG B N 1
ATOM 2731 C CA . ARG B 1 158 ? 11.211 -3.562 3.664 1 84.31 158 ARG B CA 1
ATOM 2732 C C . ARG B 1 158 ? 12.078 -3.025 2.531 1 84.31 158 ARG B C 1
ATOM 2734 O O . ARG B 1 158 ? 13.305 -3.012 2.637 1 84.31 158 ARG B O 1
ATOM 2741 N N . THR B 1 159 ? 11.461 -2.629 1.565 1 84.06 159 THR B N 1
ATOM 2742 C CA . THR B 1 159 ? 12.188 -2.107 0.412 1 84.06 159 THR B CA 1
ATOM 2743 C C . THR B 1 159 ? 12.93 -0.827 0.776 1 84.06 159 THR B C 1
ATOM 2745 O O . THR B 1 159 ? 14.062 -0.614 0.332 1 84.06 159 THR B O 1
ATOM 2748 N N . ASN B 1 160 ? 12.25 0.042 1.544 1 81.56 160 ASN B N 1
ATOM 2749 C CA . ASN B 1 160 ? 12.922 1.237 2.043 1 81.56 160 ASN B CA 1
ATOM 2750 C C . ASN B 1 160 ? 14.141 0.883 2.887 1 81.56 160 ASN B C 1
ATOM 2752 O O . ASN B 1 160 ? 15.172 1.561 2.814 1 81.56 160 ASN B O 1
ATOM 2756 N N . GLY B 1 161 ? 13.906 -0.131 3.604 1 83.12 161 GLY B N 1
ATOM 2757 C CA . GLY B 1 161 ? 15.031 -0.613 4.387 1 83.12 161 GLY B CA 1
ATOM 2758 C C . GLY B 1 161 ? 16.219 -1.026 3.537 1 83.12 161 GLY B C 1
ATOM 2759 O O . GLY B 1 161 ? 17.375 -0.759 3.895 1 83.12 161 GLY B O 1
ATOM 2760 N N . LEU B 1 162 ? 16.016 -1.659 2.467 1 80.75 162 LEU B N 1
ATOM 2761 C CA . LEU B 1 162 ? 17.078 -2.078 1.553 1 80.75 162 LEU B CA 1
ATOM 2762 C C . LEU B 1 162 ? 17.797 -0.871 0.959 1 80.75 162 LEU B C 1
ATOM 2764 O O . LEU B 1 162 ? 19.016 -0.877 0.822 1 80.75 162 LEU B O 1
ATOM 2768 N N . LEU B 1 163 ? 17.047 0.115 0.571 1 78.25 163 LEU B N 1
ATOM 2769 C CA . LEU B 1 163 ? 17.625 1.343 0.038 1 78.25 163 LEU B CA 1
ATOM 2770 C C . LEU B 1 163 ? 18.5 2.027 1.082 1 78.25 163 LEU B C 1
ATOM 2772 O O . LEU B 1 163 ? 19.578 2.535 0.76 1 78.25 163 LEU B O 1
ATOM 2776 N N . GLU B 1 164 ? 18 2.045 2.225 1 79.88 164 GLU B N 1
ATOM 2777 C CA . GLU B 1 164 ? 18.75 2.633 3.33 1 79.88 164 GLU B CA 1
ATOM 2778 C C . GLU B 1 164 ? 20.078 1.91 3.539 1 79.88 164 GLU B C 1
ATOM 2780 O O . GLU B 1 164 ? 21.109 2.549 3.74 1 79.88 164 GLU B O 1
ATOM 2785 N N . LYS B 1 165 ? 20.031 0.651 3.555 1 77.62 165 LYS B N 1
ATOM 2786 C CA . LYS B 1 165 ? 21.234 -0.145 3.729 1 77.62 165 LYS B CA 1
ATOM 2787 C C . LYS B 1 165 ? 22.234 0.115 2.6 1 77.62 165 LYS B C 1
ATOM 2789 O O . LYS B 1 165 ? 23.438 0.21 2.838 1 77.62 165 LYS B O 1
ATOM 2794 N N . ALA B 1 166 ? 21.734 0.234 1.489 1 73.56 166 ALA B N 1
ATOM 2795 C CA . ALA B 1 166 ? 22.594 0.505 0.344 1 73.56 166 ALA B CA 1
ATOM 2796 C C . ALA B 1 166 ? 23.25 1.877 0.465 1 73.56 166 ALA B C 1
ATOM 2798 O O . ALA B 1 166 ? 24.422 2.045 0.109 1 73.56 166 ALA B O 1
ATOM 2799 N N . TYR B 1 167 ? 22.484 2.793 0.956 1 70.31 167 TYR B N 1
ATOM 2800 C CA . TYR B 1 167 ? 23.016 4.145 1.128 1 70.31 167 TYR B CA 1
ATOM 2801 C C . TYR B 1 167 ? 24.016 4.199 2.273 1 70.31 167 TYR B C 1
ATOM 2803 O O . TYR B 1 167 ? 25.031 4.887 2.18 1 70.31 167 TYR B O 1
ATOM 2811 N N . PHE B 1 168 ? 23.672 3.543 3.338 1 67.19 168 PHE B N 1
ATOM 2812 C CA . PHE B 1 168 ? 24.578 3.504 4.473 1 67.19 168 PHE B CA 1
ATOM 2813 C C . PHE B 1 168 ? 25.891 2.844 4.086 1 67.19 168 PHE B C 1
ATOM 2815 O O . PHE B 1 168 ? 26.969 3.281 4.516 1 67.19 168 PHE B O 1
ATOM 2822 N N . ARG B 1 169 ? 25.797 1.832 3.367 1 64.5 169 ARG B N 1
ATOM 2823 C CA . ARG B 1 169 ? 27.016 1.169 2.898 1 64.5 169 ARG B CA 1
ATOM 2824 C C . ARG B 1 169 ? 27.844 2.102 2.025 1 64.5 169 ARG B C 1
ATOM 2826 O O . ARG B 1 169 ? 29.078 2.107 2.111 1 64.5 169 ARG B O 1
ATOM 2833 N N . GLY B 1 170 ? 27.125 2.773 1.253 1 61.94 170 GLY B N 1
ATOM 2834 C CA . GLY B 1 170 ? 27.844 3.74 0.441 1 61.94 170 GLY B CA 1
ATOM 2835 C C . GLY B 1 170 ? 28.484 4.844 1.259 1 61.94 170 GLY B C 1
ATOM 2836 O O . GLY B 1 170 ? 29.594 5.289 0.953 1 61.94 170 GLY B O 1
ATOM 2837 N N . LYS B 1 171 ? 27.844 5.242 2.262 1 62.19 171 LYS B N 1
ATOM 2838 C CA . LYS B 1 171 ? 28.391 6.297 3.109 1 62.19 171 LYS B CA 1
ATOM 2839 C C . LYS B 1 171 ? 29.531 5.766 3.982 1 62.19 171 LYS B C 1
ATOM 2841 O O . LYS B 1 171 ? 30.484 6.484 4.266 1 62.19 171 LYS B O 1
ATOM 2846 N N . GLN B 1 172 ? 29.312 4.57 4.441 1 57.69 172 GLN B N 1
ATOM 2847 C CA . GLN B 1 172 ? 30.406 3.969 5.195 1 57.69 172 GLN B CA 1
ATOM 2848 C C . GLN B 1 172 ? 31.656 3.795 4.324 1 57.69 172 GLN B C 1
ATOM 2850 O O . GLN B 1 172 ? 32.781 3.943 4.801 1 57.69 172 GLN B O 1
ATOM 2855 N N . LYS B 1 173 ? 31.391 3.441 3.1 1 53.75 173 LYS B N 1
ATOM 2856 C CA . LYS B 1 173 ? 32.562 3.297 2.215 1 53.75 173 LYS B CA 1
ATOM 2857 C C . LYS B 1 173 ? 33.188 4.652 1.905 1 53.75 173 LYS B C 1
ATOM 2859 O O . LYS B 1 173 ? 34.406 4.75 1.714 1 53.75 173 LYS B O 1
ATOM 2864 N N . ASN B 1 174 ? 32.438 5.574 1.749 1 46.84 174 ASN B N 1
ATOM 2865 C CA . ASN B 1 174 ? 32.938 6.895 1.417 1 46.84 174 ASN B CA 1
ATOM 2866 C C . ASN B 1 174 ? 33.469 7.621 2.658 1 46.84 174 ASN B C 1
ATOM 2868 O O . ASN B 1 174 ? 34.062 8.703 2.551 1 46.84 174 ASN B O 1
ATOM 2872 N N . ALA B 1 175 ? 33.219 7.07 3.842 1 43.47 175 ALA B N 1
ATOM 2873 C CA . ALA B 1 175 ? 33.844 7.586 5.055 1 43.47 175 ALA B CA 1
ATOM 2874 C C . ALA B 1 175 ? 35.156 6.852 5.344 1 43.47 175 ALA B C 1
ATOM 2876 O O . ALA B 1 175 ? 35.25 5.637 5.148 1 43.47 175 ALA B O 1
#

InterPro domains:
  IPR000595 Cyclic nucleotide-binding domain [PF00027] (51-136)
  IPR000595 Cyclic nucleotide-binding domain [PS50042] (32-134)
  IPR000595 Cyclic nucleotide-binding domain [SM00100] (32-149)
  IPR000595 Cyclic nucleotide-binding domain [cd00038] (32-145)
  IPR014710 RmlC-like jelly roll fold [G3DSA:2.60.120.10] (9-165)
  IPR018488 Cyclic nucleotide-binding, conserved site [PS00889] (99-116)
  IPR018490 Cyclic nucleotide-binding domain superfamily [SSF51206] (25-159)
  IPR050503 cAMP-dependent protein kinase regulatory subunit-like [PTHR11635] (20-132)

Nearest PDB structures (foldseek):
  4qxk-assembly1_A  TM=9.239E-01  e=2.246E-12  Homo sapiens
  5kjy-assembly1_A  TM=8.652E-01  e=4.867E-12  Homo sapiens
  5j3u-assembly1_A  TM=8.397E-01  e=2.425E-11  Toxoplasma gondii
  5d1i-assembly1_B  TM=8.377E-01  e=8.974E-11  Brucella abortus bv. 1 str. 9-941
  7wm2-assembly1_B  TM=7.820E-01  e=1.073E-10  Arabidopsis thaliana

Secondary structure (DSSP, 8-state):
--GGG-HHHHHHHHHHHHHHHHHHHHHHHSTTTTTS-HHHHHHHHHH-EEEEE-TT-EEE-TTS---EEEEEEES-EEEEEEETTEEEEEEEE-TT-EE-THHHH--PPPSSEEEESSSEEEEEEEHHHHHHHHHH-HHHHHHHHHHHHHHHHHHHHHHHHHHHHHHHHHHHHH-/--GGG-HHHHHHHHHHHHHHHHHHHHHHHSTTTTTS-HHHHHHHHHH-EEEEE-TT-EEE-TTS---EEEEEEES-EEEEEEETTEEEEEEEE-TT-EE-THHHH--PPPSSEEEESSSEEEEEEEHHHHHHHHHH-HHHHHHHHHHHHHHHHHHHHHHHHHHHHHHHHHHHHH-

Organism: Leptospira interrogans serogroup Icterohaemorrhagiae serovar Lai (strain 56601) (NCBI:txid189518)